Protein AF-A0A9E5WAJ9-F1 (afdb_monomer_lite)

Sequence (244 aa):
MKKSINFIIFVLFITVSITAWGNEGIRSIATKAAYFDIATGHKYIKNSDNTYAEYSRKGKLLRRGVPNNLPLLISGRYIREMVSGSYLVYEKMEQNKIERQILPMSSKHPKSWRCKEILMSFKNFKHQKNIESGYSKSSNTILYDGQQAIATGSAYYDIFTNHKYIKNSDTTYAEYSKKGKLLKKNVPNNLPLLTSGRYVFGFNRGDYIVYGKNQGGETLRQVLPATNNHPPGWYSKDILYSIQ

pLDDT: mean 74.66, std 17.94, range [28.86, 96.75]

Foldseek 3Di:
DPDDPDPPPPVPPPPPDPPDPPPVVPLQFQDAQKKAQLVFRWIWGADPVRATFIAGQQRHTDDRGHGRSPCCNRPNPRIDGDDFPKKWWKWAQDPNDIWIKIWGPPDRRDHRIGGNDIAHAPCVVDDDDDDTFMFGDDDDQWDDPPPAIFGRFQKKAFPVQRWIWGADPVRFTFIAGQQQHTDDHGHGRRPCCRRPNPRMDGADQPKKFWWWADDPNDTDIHIDGSNDRDDHRIGTDDITHTDD

Radius of gyration: 28.88 Å; chains: 1; bounding box: 106×33×84 Å

Structure (mmCIF, N/CA/C/O backbone):
data_AF-A0A9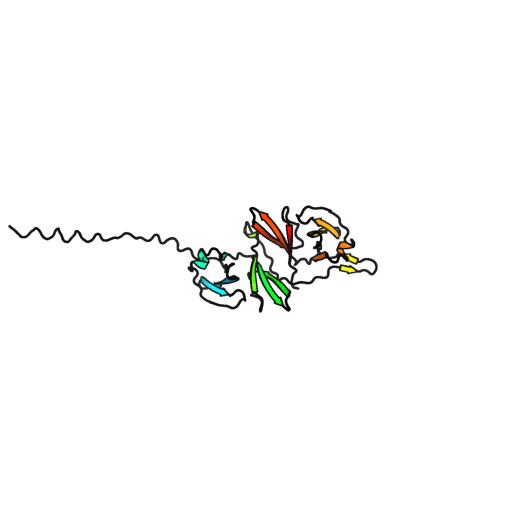E5WAJ9-F1
#
_entry.id   AF-A0A9E5WAJ9-F1
#
loop_
_atom_site.group_PDB
_atom_site.id
_atom_site.type_symbol
_atom_site.label_atom_id
_atom_site.label_alt_id
_atom_site.label_comp_id
_atom_site.label_asym_id
_atom_site.label_entity_id
_atom_site.label_seq_id
_atom_site.pdbx_PDB_ins_code
_atom_site.Cartn_x
_atom_site.Cartn_y
_atom_site.Cartn_z
_atom_site.occupancy
_atom_site.B_iso_or_equiv
_atom_site.auth_seq_id
_atom_site.auth_comp_id
_atom_site.auth_asym_id
_atom_site.auth_atom_id
_atom_site.pdbx_PDB_model_num
ATOM 1 N N . MET A 1 1 ? 77.456 15.048 -56.652 1.00 52.81 1 MET A N 1
ATOM 2 C CA . MET A 1 1 ? 76.743 15.830 -55.610 1.00 52.81 1 MET A CA 1
ATOM 3 C C . MET A 1 1 ? 75.345 16.164 -56.124 1.00 52.81 1 MET A C 1
ATOM 5 O O . MET A 1 1 ? 75.257 16.464 -57.305 1.00 52.81 1 MET A O 1
ATOM 9 N N . LYS A 1 2 ? 74.300 16.128 -55.275 1.00 53.22 2 LYS A N 1
ATOM 10 C CA . LYS A 1 2 ? 72.857 16.378 -55.562 1.00 53.22 2 LYS A CA 1
ATOM 11 C C . LYS A 1 2 ? 71.935 15.155 -55.780 1.00 53.22 2 LYS A C 1
ATOM 13 O O . LYS A 1 2 ? 71.188 15.177 -56.744 1.00 53.22 2 LYS A O 1
ATOM 18 N N . LYS A 1 3 ? 71.908 14.119 -54.922 1.00 54.78 3 LYS A N 1
ATOM 19 C CA . LYS A 1 3 ? 70.779 13.137 -54.896 1.00 54.78 3 LYS A CA 1
ATOM 20 C C . LYS A 1 3 ? 70.531 12.461 -53.530 1.00 54.78 3 LYS A C 1
ATOM 22 O O . LYS A 1 3 ? 70.210 11.282 -53.481 1.00 54.78 3 LYS A O 1
ATOM 27 N N . SER A 1 4 ? 70.667 13.167 -52.410 1.00 54.31 4 SER A N 1
ATOM 28 C CA . SER A 1 4 ? 70.481 12.532 -51.086 1.00 54.31 4 SER A CA 1
ATOM 29 C C . SER A 1 4 ? 69.858 13.438 -50.019 1.00 54.31 4 SER A C 1
ATOM 31 O O . SER A 1 4 ? 70.050 13.231 -48.829 1.00 54.31 4 SER A O 1
ATOM 33 N N . ILE A 1 5 ? 69.065 14.427 -50.436 1.00 56.09 5 ILE A N 1
ATOM 34 C CA . ILE A 1 5 ? 68.280 15.287 -49.537 1.00 56.09 5 ILE A CA 1
ATOM 35 C C . ILE A 1 5 ? 66.865 15.360 -50.108 1.00 56.09 5 ILE A C 1
ATOM 37 O O . ILE A 1 5 ? 66.496 16.338 -50.740 1.00 56.09 5 ILE A O 1
ATOM 41 N N . ASN A 1 6 ? 66.111 14.265 -50.029 1.00 50.44 6 ASN A N 1
ATOM 42 C CA . ASN A 1 6 ? 64.660 14.310 -50.263 1.00 50.44 6 ASN A CA 1
ATOM 43 C C . ASN A 1 6 ? 63.889 13.140 -49.635 1.00 50.44 6 ASN A C 1
ATOM 45 O O . ASN A 1 6 ? 62.719 12.946 -49.938 1.00 50.44 6 ASN A O 1
ATOM 49 N N . PHE A 1 7 ? 64.515 12.370 -48.738 1.00 48.66 7 PHE A N 1
ATOM 50 C CA . PHE A 1 7 ? 63.856 11.231 -48.086 1.00 48.66 7 PHE A CA 1
ATOM 51 C C . PHE A 1 7 ? 63.551 11.454 -46.595 1.00 48.66 7 PHE A C 1
ATOM 53 O O . PHE A 1 7 ? 62.963 10.595 -45.953 1.00 48.66 7 PHE A O 1
ATOM 60 N N . ILE A 1 8 ? 63.905 12.619 -46.036 1.00 52.88 8 ILE A N 1
ATOM 61 C CA . ILE A 1 8 ? 63.714 12.937 -44.604 1.00 52.88 8 ILE A CA 1
ATOM 62 C C . ILE A 1 8 ? 62.465 13.810 -44.353 1.00 52.88 8 ILE A C 1
ATOM 64 O O . ILE A 1 8 ? 62.103 14.060 -43.211 1.00 52.88 8 ILE A O 1
ATOM 68 N N . ILE A 1 9 ? 61.733 14.221 -45.396 1.00 51.19 9 ILE A N 1
ATOM 69 C CA . ILE A 1 9 ? 60.527 15.067 -45.248 1.00 51.19 9 ILE A CA 1
ATOM 70 C C . ILE A 1 9 ? 59.217 14.270 -45.413 1.00 51.19 9 ILE A C 1
ATOM 72 O O . ILE A 1 9 ? 58.142 14.787 -45.133 1.00 51.19 9 ILE A O 1
ATOM 76 N N . PHE A 1 10 ? 59.270 12.980 -45.771 1.00 46.38 10 PHE A N 1
ATOM 77 C CA . PHE A 1 10 ? 58.052 12.164 -45.917 1.00 46.38 10 PHE A CA 1
ATOM 78 C C . PHE A 1 10 ? 57.647 11.385 -44.650 1.00 46.38 10 PHE A C 1
ATOM 80 O O . PHE A 1 10 ? 56.556 10.830 -44.590 1.00 46.38 10 PHE A O 1
ATOM 87 N N . VAL A 1 11 ? 58.485 11.363 -43.606 1.00 51.88 11 VAL A N 1
ATOM 88 C CA . VAL A 1 11 ? 58.215 10.597 -42.367 1.00 51.88 11 VAL A CA 1
ATOM 89 C C . VAL A 1 11 ? 57.682 11.481 -41.225 1.00 51.88 11 VAL A C 1
ATOM 91 O O . VAL A 1 11 ? 57.384 10.990 -40.144 1.00 51.88 11 VAL A O 1
ATOM 94 N N . LEU A 1 12 ? 57.475 12.783 -41.456 1.00 47.88 12 LEU A N 1
ATOM 95 C CA . LEU A 1 12 ? 57.050 13.729 -40.411 1.00 47.88 12 LEU A CA 1
ATOM 96 C C . LEU A 1 12 ? 55.555 14.104 -40.441 1.00 47.88 12 LEU A C 1
ATOM 98 O O . LEU A 1 12 ? 55.155 15.079 -39.816 1.00 47.88 12 LEU A O 1
ATOM 102 N N . PHE A 1 13 ? 54.723 13.317 -41.134 1.00 49.25 13 PHE A N 1
ATOM 103 C CA . PHE A 1 13 ? 53.261 13.491 -41.183 1.00 49.25 13 PHE A CA 1
ATOM 104 C C . PHE A 1 13 ? 52.474 12.191 -40.930 1.00 49.25 13 PHE A C 1
ATOM 106 O O . PHE A 1 13 ? 51.354 12.032 -41.404 1.00 49.25 13 PHE A O 1
ATOM 113 N N . ILE A 1 14 ? 53.023 11.264 -40.137 1.00 51.75 14 ILE A N 1
ATOM 114 C CA . ILE A 1 14 ? 52.252 10.139 -39.569 1.00 51.75 14 ILE A CA 1
ATOM 115 C C . ILE A 1 14 ? 52.345 10.178 -38.041 1.00 51.75 14 ILE A C 1
ATOM 117 O O . ILE A 1 14 ? 52.756 9.236 -37.376 1.00 51.75 14 ILE A O 1
ATOM 121 N N . THR A 1 15 ? 51.959 11.309 -37.467 1.00 52.16 15 THR A N 1
ATOM 122 C CA . THR A 1 15 ? 51.597 11.414 -36.048 1.00 52.16 15 THR A CA 1
ATOM 123 C C . THR A 1 15 ? 50.255 12.122 -35.951 1.00 52.16 15 THR A C 1
ATOM 125 O O . THR A 1 15 ? 50.127 13.189 -35.362 1.00 52.16 15 THR A O 1
ATOM 128 N N . VAL A 1 16 ? 49.242 11.531 -36.587 1.00 52.47 16 VAL A N 1
ATOM 129 C CA . VAL A 1 16 ? 47.840 11.860 -36.332 1.00 52.47 16 VAL A CA 1
ATOM 130 C C . VAL A 1 16 ? 47.295 10.799 -35.378 1.00 52.47 16 VAL A C 1
ATOM 132 O O . VAL A 1 16 ? 46.959 9.686 -35.765 1.00 52.47 16 VAL A O 1
ATOM 135 N N . SER A 1 17 ? 47.281 11.184 -34.105 1.00 50.72 17 SER A N 1
ATOM 136 C CA . SER A 1 17 ? 46.223 10.887 -33.138 1.00 50.72 17 SER A CA 1
ATOM 137 C C . SER A 1 17 ? 45.813 9.422 -32.944 1.00 50.72 17 SER A C 1
ATOM 139 O O . SER A 1 17 ? 44.703 9.029 -33.291 1.00 50.72 17 SER A O 1
ATOM 141 N N . ILE A 1 18 ? 46.625 8.659 -32.205 1.00 49.44 18 ILE A N 1
ATOM 142 C CA . ILE A 1 18 ? 46.097 7.578 -31.353 1.00 49.44 18 ILE A CA 1
ATOM 143 C C . ILE A 1 18 ? 45.847 8.169 -29.957 1.00 49.44 18 ILE A C 1
ATOM 145 O O . ILE A 1 18 ? 46.525 7.862 -28.984 1.00 49.44 18 ILE A O 1
ATOM 149 N N . THR A 1 19 ? 44.882 9.079 -29.858 1.00 50.25 19 THR A N 1
ATOM 150 C CA . THR A 1 19 ? 44.300 9.486 -28.573 1.00 50.25 19 THR A CA 1
ATOM 151 C C . THR A 1 19 ? 42.805 9.280 -28.655 1.00 50.25 19 THR A C 1
ATOM 153 O O . THR A 1 19 ? 42.069 10.180 -29.043 1.00 50.25 19 THR A O 1
ATOM 156 N N . ALA A 1 20 ? 42.384 8.067 -28.325 1.00 45.50 20 ALA A N 1
ATOM 157 C CA . ALA A 1 20 ? 41.139 7.780 -27.627 1.00 45.50 20 ALA A CA 1
ATOM 158 C C . ALA A 1 20 ? 41.031 6.259 -27.500 1.00 45.50 20 ALA A C 1
ATOM 160 O O . ALA A 1 20 ? 40.200 5.625 -28.148 1.00 45.50 20 ALA A O 1
ATOM 161 N N . TRP A 1 21 ? 41.817 5.660 -26.598 1.00 47.72 21 TRP A N 1
ATOM 162 C CA . TRP A 1 21 ? 41.188 4.617 -25.798 1.00 47.72 21 TRP A CA 1
ATOM 163 C C . TRP A 1 21 ? 40.113 5.336 -25.008 1.00 47.72 21 TRP A C 1
ATOM 165 O O . TRP A 1 21 ? 40.372 5.974 -23.987 1.00 47.72 21 TRP A O 1
ATOM 175 N N . GLY A 1 22 ? 38.918 5.334 -25.601 1.00 44.25 22 GLY A N 1
ATOM 176 C CA . GLY A 1 22 ? 37.702 5.652 -24.904 1.00 44.25 22 GLY A CA 1
ATOM 177 C C . GLY A 1 22 ? 37.776 4.870 -23.615 1.00 44.25 22 GLY A C 1
ATOM 178 O O . GLY A 1 22 ? 37.859 3.644 -23.624 1.00 44.25 22 GLY A O 1
ATOM 179 N N . ASN A 1 23 ? 37.814 5.608 -22.515 1.00 42.44 23 ASN A N 1
ATOM 180 C CA . ASN A 1 23 ? 37.307 5.119 -21.262 1.00 42.44 23 ASN A CA 1
ATOM 181 C C . ASN A 1 23 ? 35.915 4.600 -21.641 1.00 42.44 23 ASN A C 1
ATOM 183 O O . ASN A 1 23 ? 35.002 5.403 -21.858 1.00 42.44 23 ASN A O 1
ATOM 187 N N . GLU A 1 24 ? 35.791 3.293 -21.903 1.00 42.56 24 GLU A N 1
ATOM 188 C CA . GLU A 1 24 ? 34.518 2.601 -22.002 1.00 42.56 24 GLU A CA 1
ATOM 189 C C . GLU A 1 24 ? 33.944 2.751 -20.607 1.00 42.56 24 GLU A C 1
ATOM 191 O O . GLU A 1 24 ? 34.097 1.888 -19.747 1.00 42.56 24 GLU A O 1
ATOM 196 N N . GLY A 1 25 ? 33.403 3.945 -20.347 1.00 45.16 25 GLY A N 1
ATOM 197 C CA . GLY A 1 25 ? 32.781 4.300 -19.101 1.00 45.16 25 GLY A CA 1
ATOM 198 C C . GLY A 1 25 ? 31.753 3.223 -18.927 1.00 45.16 25 GLY A C 1
ATOM 199 O O . GLY A 1 25 ? 30.854 3.142 -19.767 1.00 45.16 25 GLY A O 1
ATOM 200 N N . ILE A 1 26 ? 32.015 2.350 -17.948 1.00 51.75 26 ILE A N 1
ATOM 201 C CA . ILE A 1 26 ? 31.281 1.125 -17.652 1.00 51.75 26 ILE A CA 1
ATOM 202 C C . ILE A 1 26 ? 29.841 1.406 -18.031 1.00 51.75 26 ILE A C 1
ATOM 204 O O . ILE A 1 26 ? 29.192 2.214 -17.359 1.00 51.75 26 ILE A O 1
ATOM 208 N N . ARG A 1 27 ? 29.402 0.889 -19.192 1.00 56.00 27 ARG A N 1
ATOM 209 C CA . ARG A 1 27 ? 28.075 1.206 -19.719 1.00 56.00 27 ARG A CA 1
ATOM 210 C C . ARG A 1 27 ? 27.124 0.606 -18.710 1.00 56.00 27 ARG A C 1
ATOM 212 O O . ARG A 1 27 ? 26.904 -0.600 -18.700 1.00 56.00 27 ARG A O 1
ATOM 219 N N . SER A 1 28 ? 26.673 1.441 -17.782 1.00 74.38 28 SER A N 1
ATOM 220 C CA . SER A 1 28 ? 25.816 1.006 -16.701 1.00 74.38 28 SER A CA 1
ATOM 221 C C . SER A 1 28 ? 24.562 0.460 -17.363 1.00 74.38 28 SER A C 1
ATOM 223 O O . SER A 1 28 ? 24.011 1.097 -18.253 1.00 74.38 28 SER A O 1
ATOM 225 N N . ILE A 1 29 ? 24.187 -0.768 -17.027 1.00 86.94 29 ILE A N 1
ATOM 226 C CA . ILE A 1 29 ? 23.017 -1.439 -17.586 1.00 86.94 29 ILE A CA 1
ATOM 227 C C . ILE A 1 29 ? 21.965 -1.575 -16.498 1.00 86.94 29 ILE A C 1
ATOM 229 O O . ILE A 1 29 ? 22.272 -1.797 -15.325 1.00 86.94 29 ILE A O 1
ATOM 233 N N . ALA A 1 30 ? 20.701 -1.485 -16.891 1.00 83.06 30 ALA A N 1
ATOM 234 C CA . ALA A 1 30 ? 19.594 -1.840 -16.028 1.00 83.06 30 ALA A CA 1
ATOM 235 C C . ALA A 1 30 ? 19.661 -3.346 -15.723 1.00 83.06 30 ALA A C 1
ATOM 237 O O . ALA A 1 30 ? 19.607 -4.191 -16.619 1.00 83.06 30 ALA A O 1
ATOM 238 N N . THR A 1 31 ? 19.824 -3.692 -14.447 1.00 88.25 31 THR A N 1
ATOM 239 C CA . THR A 1 31 ? 20.010 -5.086 -14.009 1.00 88.25 31 THR A CA 1
ATOM 240 C C . THR A 1 31 ? 18.820 -5.635 -13.242 1.00 88.25 31 THR A C 1
ATOM 242 O O . THR A 1 31 ? 18.670 -6.857 -13.155 1.00 88.25 31 THR A O 1
ATOM 245 N N . LYS A 1 32 ? 17.962 -4.769 -12.691 1.00 88.50 32 LYS A N 1
ATOM 246 C CA . LYS A 1 32 ? 16.897 -5.197 -11.780 1.00 88.50 32 LYS A CA 1
ATOM 247 C C . LYS A 1 32 ? 15.753 -5.878 -12.515 1.00 88.50 32 LYS A C 1
ATOM 249 O O . LYS A 1 32 ? 15.523 -5.647 -13.701 1.00 88.50 32 LYS A O 1
ATOM 254 N N . ALA A 1 33 ? 15.006 -6.695 -11.775 1.00 89.62 33 ALA A N 1
ATOM 255 C CA . ALA A 1 33 ? 13.872 -7.444 -12.307 1.00 89.62 33 ALA A CA 1
ATOM 256 C C . ALA A 1 33 ? 12.801 -6.531 -12.917 1.00 89.62 33 ALA A C 1
ATOM 258 O O . ALA A 1 33 ? 12.135 -6.929 -13.870 1.00 89.62 33 ALA A O 1
ATOM 259 N N . ALA A 1 34 ? 12.629 -5.316 -12.388 1.00 91.56 34 ALA A N 1
ATOM 260 C CA . ALA A 1 34 ? 11.670 -4.365 -12.921 1.00 91.56 34 ALA A CA 1
ATOM 261 C C . ALA A 1 34 ? 11.859 -2.948 -12.348 1.00 91.56 34 ALA A C 1
ATOM 263 O O . ALA A 1 34 ? 12.449 -2.753 -11.282 1.00 91.56 34 ALA A O 1
ATOM 264 N N . TYR A 1 35 ? 11.332 -1.965 -13.077 1.00 92.06 35 TYR A N 1
ATOM 265 C CA . TYR A 1 35 ? 11.454 -0.536 -12.795 1.00 92.06 35 TYR A CA 1
ATOM 266 C C . TYR A 1 35 ? 10.113 0.184 -12.963 1.00 92.06 35 TYR A C 1
ATOM 268 O O . TYR A 1 35 ? 9.293 -0.209 -13.794 1.00 92.06 35 TYR A O 1
ATOM 276 N N . PHE A 1 36 ? 9.901 1.254 -12.203 1.00 91.38 36 PHE A N 1
ATOM 277 C CA . PHE A 1 36 ? 8.728 2.119 -12.297 1.00 91.38 36 PHE A CA 1
ATOM 278 C C . PHE A 1 36 ? 9.143 3.547 -12.627 1.00 91.38 36 PHE A C 1
ATOM 280 O O . PHE A 1 36 ? 9.991 4.117 -11.944 1.00 91.38 36 PHE A O 1
ATOM 287 N N . ASP A 1 37 ? 8.530 4.135 -13.645 1.00 91.81 37 ASP A N 1
ATOM 288 C CA . ASP A 1 37 ? 8.679 5.552 -13.956 1.00 91.81 37 ASP A CA 1
ATOM 289 C C . ASP A 1 37 ? 7.601 6.352 -13.232 1.00 91.81 37 ASP A C 1
ATOM 291 O O . ASP A 1 37 ? 6.425 6.281 -13.583 1.00 91.81 37 ASP A O 1
ATOM 295 N N . ILE A 1 38 ? 7.993 7.138 -12.229 1.00 81.00 38 ILE A N 1
ATOM 296 C CA . ILE A 1 38 ? 7.056 7.956 -11.448 1.00 81.00 38 ILE A CA 1
ATOM 297 C C . ILE A 1 38 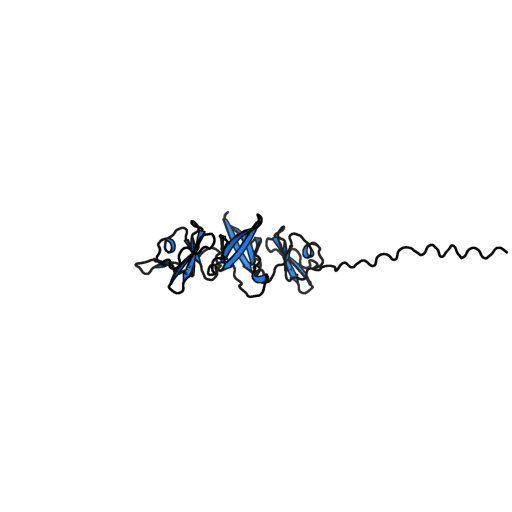? 6.381 9.027 -12.317 1.00 81.00 38 ILE A C 1
ATOM 299 O O . ILE A 1 38 ? 5.211 9.344 -12.094 1.00 81.00 38 ILE A O 1
ATOM 303 N N . ALA A 1 39 ? 7.081 9.587 -13.309 1.00 81.56 39 ALA A N 1
ATOM 304 C CA . ALA A 1 39 ? 6.544 10.685 -14.108 1.00 81.56 39 ALA A CA 1
ATOM 305 C C . ALA A 1 39 ? 5.391 10.204 -14.999 1.00 81.56 39 ALA A C 1
ATOM 307 O O . ALA A 1 39 ? 4.313 10.804 -15.039 1.00 81.56 39 ALA A O 1
ATOM 308 N N . THR A 1 40 ? 5.590 9.075 -15.675 1.00 89.00 40 THR A N 1
ATOM 309 C CA . THR A 1 40 ? 4.615 8.519 -16.626 1.00 89.00 40 THR A CA 1
ATOM 310 C C . THR A 1 40 ? 3.684 7.488 -15.984 1.00 89.00 40 THR A C 1
ATOM 312 O O . THR A 1 40 ? 2.556 7.280 -16.434 1.00 89.00 40 THR A O 1
ATOM 315 N N . GLY A 1 41 ? 4.080 6.890 -14.863 1.00 86.62 41 GLY A N 1
ATOM 316 C CA . GLY A 1 41 ? 3.432 5.721 -14.270 1.00 86.62 41 GLY A CA 1
ATOM 317 C C . GLY A 1 41 ? 3.663 4.437 -15.071 1.00 86.62 41 GLY A C 1
ATOM 318 O O . GLY A 1 41 ? 2.864 3.508 -14.958 1.00 86.62 41 GLY A O 1
ATOM 319 N N . HIS A 1 42 ? 4.682 4.400 -15.938 1.00 94.06 42 HIS A N 1
ATOM 320 C CA . HIS A 1 42 ? 5.010 3.220 -16.734 1.00 94.06 42 HIS A CA 1
ATOM 321 C C . HIS A 1 42 ? 5.764 2.184 -15.899 1.00 94.06 42 HIS A C 1
ATOM 323 O O . HIS A 1 42 ? 6.573 2.514 -15.030 1.00 94.06 42 HIS A O 1
ATOM 329 N N . LYS A 1 43 ? 5.500 0.911 -16.192 1.00 92.69 43 LYS A N 1
ATOM 330 C CA . LYS A 1 43 ? 6.128 -0.243 -15.548 1.00 92.69 43 LYS A CA 1
ATOM 331 C C . LYS A 1 43 ? 7.006 -0.959 -16.566 1.00 92.69 43 LYS A C 1
ATOM 333 O O . LYS A 1 43 ? 6.525 -1.322 -17.633 1.00 92.69 43 LYS A O 1
ATOM 338 N N . TYR A 1 44 ? 8.254 -1.220 -16.213 1.00 94.56 44 TYR A N 1
ATOM 339 C CA . TYR A 1 44 ? 9.196 -1.984 -17.026 1.00 94.56 44 TYR A CA 1
ATOM 340 C C . TYR A 1 44 ? 9.475 -3.310 -16.330 1.00 94.56 44 TYR A C 1
ATOM 342 O O . TYR A 1 44 ? 9.864 -3.308 -15.164 1.00 94.56 44 TYR A O 1
ATOM 350 N N . ILE A 1 45 ? 9.264 -4.434 -17.014 1.00 93.19 45 ILE A N 1
ATOM 351 C CA . ILE A 1 45 ? 9.486 -5.784 -16.475 1.00 93.19 45 ILE A CA 1
ATOM 352 C C . ILE A 1 45 ? 10.532 -6.492 -17.320 1.00 93.19 45 ILE A C 1
ATOM 354 O O . ILE A 1 45 ? 10.393 -6.532 -18.538 1.00 93.19 45 ILE A O 1
ATOM 358 N N . LYS A 1 46 ? 11.577 -7.023 -16.683 1.00 94.25 46 LYS A N 1
ATOM 359 C CA . LYS A 1 46 ? 12.681 -7.684 -17.376 1.00 94.25 46 LYS A CA 1
ATOM 360 C C . LYS A 1 46 ? 12.207 -8.993 -18.010 1.00 94.25 46 LYS A C 1
ATOM 362 O O . LYS A 1 46 ? 11.563 -9.806 -17.348 1.00 94.25 46 LYS A O 1
ATOM 367 N N . ASN A 1 47 ? 12.541 -9.188 -19.277 1.00 94.50 47 ASN A N 1
ATOM 368 C CA . ASN A 1 47 ? 12.330 -10.428 -20.015 1.00 94.50 47 ASN A CA 1
ATOM 369 C C . ASN A 1 47 ? 13.521 -11.383 -19.826 1.00 94.50 47 ASN A C 1
ATOM 371 O O . ASN A 1 47 ? 14.573 -11.004 -19.306 1.00 94.50 47 ASN A O 1
ATOM 375 N N . SER A 1 48 ? 13.381 -12.622 -20.300 1.00 95.12 48 SER A N 1
ATOM 376 C CA . SER A 1 48 ? 14.455 -13.627 -20.284 1.00 95.12 48 SER A CA 1
ATOM 377 C C . SER A 1 48 ? 15.645 -13.270 -21.184 1.00 95.12 48 SER A C 1
ATOM 379 O O . SER A 1 48 ? 16.761 -13.690 -20.904 1.00 95.12 48 SER A O 1
ATOM 381 N N . ASP A 1 49 ? 15.430 -12.468 -22.230 1.00 95.19 49 ASP A N 1
ATOM 382 C CA . ASP A 1 49 ? 16.457 -12.008 -23.179 1.00 95.19 49 ASP A CA 1
ATOM 383 C C . ASP A 1 49 ? 17.216 -10.748 -22.705 1.00 95.19 49 ASP A C 1
ATOM 385 O O . ASP A 1 49 ? 17.918 -10.106 -23.482 1.00 95.19 49 ASP A O 1
ATOM 389 N N . ASN A 1 50 ? 17.075 -10.377 -21.426 1.00 92.44 50 ASN A N 1
ATOM 390 C CA . ASN A 1 50 ? 17.619 -9.161 -20.813 1.00 92.44 50 ASN A CA 1
ATOM 391 C C . ASN A 1 50 ? 17.073 -7.826 -21.348 1.00 92.44 50 ASN A C 1
ATOM 393 O O . ASN A 1 50 ? 17.554 -6.779 -20.914 1.00 92.44 50 ASN A O 1
ATOM 397 N N . THR A 1 51 ? 16.049 -7.821 -22.201 1.00 96.25 51 THR A N 1
ATOM 398 C CA . THR A 1 51 ? 15.279 -6.606 -22.512 1.00 96.25 51 THR A CA 1
ATOM 399 C C . THR A 1 51 ? 14.170 -6.373 -21.478 1.00 96.25 51 THR A C 1
ATOM 401 O O . THR A 1 51 ? 14.002 -7.153 -20.538 1.00 96.25 51 THR A O 1
ATOM 404 N N . TYR A 1 52 ? 13.406 -5.290 -21.623 1.00 96.38 52 TYR A N 1
ATOM 405 C CA . TYR A 1 52 ? 12.263 -4.970 -20.770 1.00 96.38 52 TYR A CA 1
ATOM 406 C C . TYR A 1 52 ? 10.968 -4.840 -21.574 1.00 96.38 52 TYR A C 1
ATOM 408 O O . TYR A 1 52 ? 10.897 -4.132 -22.578 1.00 96.38 52 TYR A O 1
ATOM 416 N N . ALA A 1 53 ? 9.900 -5.452 -21.071 1.00 95.94 53 ALA A N 1
ATOM 417 C CA . ALA A 1 53 ? 8.541 -5.155 -21.483 1.00 95.94 53 ALA A CA 1
ATOM 418 C C . ALA A 1 53 ? 8.052 -3.879 -20.778 1.00 95.94 53 ALA A C 1
ATOM 420 O O . ALA A 1 53 ? 8.033 -3.808 -19.548 1.00 95.94 53 ALA A O 1
ATOM 421 N N . GLU A 1 54 ? 7.642 -2.879 -21.552 1.00 95.81 54 GLU A N 1
ATOM 422 C CA . GLU A 1 54 ? 7.081 -1.617 -21.072 1.00 95.81 54 GLU A CA 1
ATOM 423 C C . GLU A 1 54 ? 5.555 -1.685 -21.065 1.00 95.81 54 GLU A C 1
ATOM 425 O O . GLU A 1 54 ? 4.915 -1.936 -22.089 1.00 95.81 54 GLU A O 1
ATOM 430 N N . TYR A 1 55 ? 4.963 -1.384 -19.917 1.00 94.44 55 TYR A N 1
ATOM 431 C CA . TYR A 1 55 ? 3.530 -1.276 -19.720 1.00 94.44 55 TYR A CA 1
ATOM 432 C C . TYR A 1 55 ? 3.173 0.165 -19.372 1.00 94.44 55 TYR A C 1
ATOM 434 O O . TYR A 1 55 ? 3.772 0.780 -18.492 1.00 94.44 55 TYR A O 1
ATOM 442 N N . SER A 1 56 ? 2.149 0.685 -20.040 1.00 95.31 56 SER A N 1
ATOM 443 C CA . SER A 1 56 ? 1.559 1.987 -19.726 1.00 95.31 56 SER A CA 1
ATOM 444 C C . SER A 1 56 ? 1.002 2.047 -18.302 1.00 95.31 56 SER A C 1
ATOM 446 O O . SER A 1 56 ? 0.722 1.022 -17.677 1.00 95.31 56 SER A O 1
ATOM 448 N N . ARG A 1 57 ? 0.659 3.262 -17.863 1.00 93.81 57 ARG A N 1
ATOM 449 C CA . ARG A 1 57 ? -0.094 3.508 -16.623 1.00 93.81 57 ARG A CA 1
ATOM 450 C C . ARG A 1 57 ? -1.387 2.687 -16.501 1.00 93.81 57 ARG A C 1
ATOM 452 O O . ARG A 1 57 ? -1.832 2.413 -15.397 1.00 93.81 57 ARG A O 1
ATOM 459 N N . LYS A 1 58 ? -2.018 2.317 -17.621 1.00 93.62 58 LYS A N 1
ATOM 460 C CA . LYS A 1 58 ? -3.257 1.513 -17.670 1.00 93.62 58 LYS A CA 1
ATOM 461 C C . LYS A 1 58 ? -2.994 0.006 -17.812 1.00 93.62 58 LYS A C 1
ATOM 463 O O . LYS A 1 58 ? -3.927 -0.752 -18.057 1.00 93.62 58 LYS A O 1
ATOM 468 N N . GLY A 1 59 ? -1.734 -0.427 -17.753 1.00 90.44 59 GLY A N 1
ATOM 469 C CA . GLY A 1 59 ? -1.331 -1.827 -17.902 1.00 90.44 59 GLY A CA 1
ATOM 470 C C . GLY A 1 59 ? -1.349 -2.369 -19.324 1.00 90.44 59 GLY A C 1
ATOM 471 O O . GLY A 1 59 ? -1.101 -3.555 -19.523 1.00 90.44 59 GLY A O 1
ATOM 472 N N . LYS A 1 60 ? -1.623 -1.531 -20.331 1.00 93.12 60 LYS A N 1
ATOM 473 C CA . LYS A 1 60 ? -1.439 -1.912 -21.735 1.00 93.12 60 LYS A CA 1
ATOM 474 C C . LYS A 1 60 ? 0.054 -2.084 -22.006 1.00 93.12 60 LYS A C 1
ATOM 476 O O . LYS A 1 60 ? 0.812 -1.151 -21.742 1.00 93.12 60 LYS A O 1
ATOM 481 N N . LEU A 1 61 ? 0.439 -3.234 -22.553 1.00 94.50 61 LEU A N 1
ATOM 482 C CA . LEU A 1 61 ? 1.777 -3.474 -23.087 1.00 94.50 61 LEU A CA 1
ATOM 483 C C . LEU A 1 61 ? 2.029 -2.521 -24.264 1.00 94.50 61 LEU A C 1
ATOM 485 O O . LEU A 1 61 ? 1.272 -2.523 -25.235 1.00 94.50 61 LEU A O 1
ATOM 489 N N . LEU A 1 62 ? 3.060 -1.690 -24.150 1.00 95.81 62 LEU A N 1
ATOM 490 C CA . LEU A 1 62 ? 3.460 -0.715 -25.165 1.00 95.81 62 LEU A CA 1
ATOM 491 C C . LEU A 1 62 ? 4.593 -1.255 -26.033 1.00 95.81 62 LEU A C 1
ATOM 493 O O . LEU A 1 62 ? 4.539 -1.147 -27.254 1.00 95.81 62 LEU A O 1
ATOM 497 N N . ARG A 1 63 ? 5.613 -1.843 -25.400 1.00 96.75 63 ARG A N 1
ATOM 498 C CA . ARG A 1 63 ? 6.810 -2.373 -26.064 1.00 96.75 63 ARG A CA 1
ATOM 499 C C . ARG A 1 63 ? 7.246 -3.657 -25.378 1.00 96.75 63 ARG A C 1
ATOM 501 O O . ARG A 1 63 ? 7.128 -3.766 -24.163 1.00 96.75 63 ARG A O 1
ATOM 508 N N . ARG A 1 64 ? 7.749 -4.628 -26.143 1.00 95.25 64 ARG A N 1
ATOM 509 C CA . ARG A 1 64 ? 8.262 -5.894 -25.590 1.00 95.25 64 ARG A CA 1
ATOM 510 C C . ARG A 1 64 ? 9.768 -5.900 -25.375 1.00 95.25 64 ARG A C 1
ATOM 512 O O . ARG A 1 64 ? 10.188 -6.534 -24.429 1.00 95.25 64 ARG A O 1
ATOM 519 N N . GLY A 1 65 ? 10.541 -5.210 -26.211 1.00 94.75 65 GLY A N 1
ATOM 520 C CA . GLY A 1 65 ? 12.004 -5.286 -26.208 1.00 94.75 65 GLY A CA 1
ATOM 521 C C . GLY A 1 65 ? 12.670 -3.943 -25.949 1.00 94.75 65 GLY A C 1
ATOM 522 O O . GLY A 1 65 ? 13.405 -3.456 -26.800 1.00 94.75 65 GLY A O 1
ATOM 523 N N . VAL A 1 66 ? 12.380 -3.297 -24.817 1.00 95.38 66 VAL A N 1
ATOM 524 C CA . VAL A 1 66 ? 13.095 -2.077 -24.418 1.00 95.38 66 VAL A CA 1
ATOM 525 C C . VAL A 1 66 ? 14.516 -2.462 -23.988 1.00 95.38 66 VAL A C 1
ATOM 527 O O . VAL A 1 66 ? 14.659 -3.264 -23.062 1.00 95.38 66 VAL A O 1
ATOM 530 N N . PRO A 1 67 ? 15.572 -1.925 -24.622 1.00 95.06 67 PRO A N 1
ATOM 531 C CA . PRO A 1 67 ? 16.944 -2.274 -24.271 1.00 95.06 67 PRO A CA 1
ATOM 532 C C . PRO A 1 67 ? 17.289 -1.913 -22.822 1.00 95.06 67 PRO A C 1
ATOM 534 O O . PRO A 1 67 ? 16.923 -0.846 -22.328 1.00 95.06 67 PRO A O 1
ATOM 537 N N . ASN A 1 68 ? 18.040 -2.779 -22.141 1.00 92.94 68 ASN A N 1
ATOM 538 C CA . ASN A 1 68 ? 18.508 -2.541 -20.771 1.00 92.94 68 ASN A CA 1
ATOM 539 C C . ASN A 1 68 ? 19.609 -1.475 -20.665 1.00 92.94 68 ASN A C 1
ATOM 541 O O . ASN A 1 68 ? 19.919 -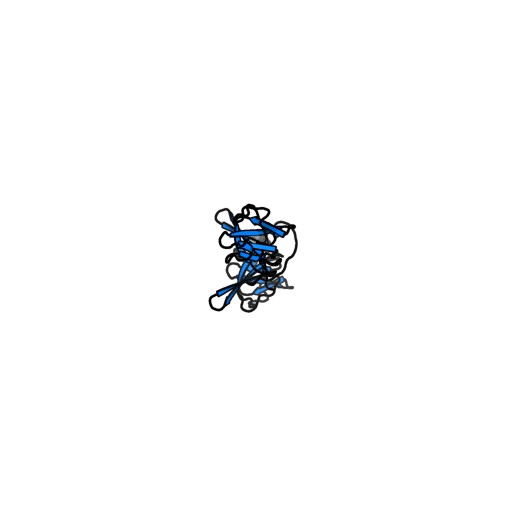1.022 -19.567 1.00 92.94 68 ASN A O 1
ATOM 545 N N . ASN A 1 69 ? 20.189 -1.065 -21.790 1.00 91.62 69 ASN A N 1
ATOM 546 C CA . ASN A 1 69 ? 21.166 0.012 -21.874 1.00 91.62 69 ASN A CA 1
ATOM 547 C C . ASN A 1 69 ? 20.518 1.381 -22.161 1.00 91.62 69 ASN A C 1
ATOM 549 O O . ASN A 1 69 ? 21.225 2.349 -22.441 1.00 91.62 69 ASN A O 1
ATOM 553 N N . LEU A 1 70 ? 19.181 1.474 -22.125 1.00 89.75 70 LEU A N 1
ATOM 554 C CA . LEU A 1 70 ? 18.477 2.732 -22.341 1.00 89.75 70 LEU A CA 1
ATOM 555 C C . LEU A 1 70 ? 18.804 3.705 -21.192 1.00 89.75 70 LEU A C 1
ATOM 557 O O . LEU A 1 70 ? 18.493 3.379 -20.042 1.00 89.75 70 LEU A O 1
ATOM 561 N N . PRO A 1 71 ? 19.345 4.914 -21.465 1.00 85.31 71 PRO A N 1
ATOM 562 C CA . PRO A 1 71 ? 19.739 5.867 -20.421 1.00 85.31 71 PRO A CA 1
ATOM 563 C C . PRO A 1 71 ? 18.633 6.160 -19.406 1.00 85.31 71 PRO A C 1
ATOM 565 O O . PRO A 1 71 ? 18.901 6.297 -18.217 1.00 85.31 71 PRO A O 1
ATOM 568 N N . LEU A 1 72 ? 17.374 6.165 -19.860 1.00 88.12 72 LEU A N 1
ATOM 569 C CA . LEU A 1 72 ? 16.211 6.294 -18.989 1.00 88.12 72 LEU A CA 1
ATOM 570 C C . LEU A 1 72 ? 16.222 5.256 -17.857 1.00 88.12 72 LEU A C 1
ATOM 572 O O . LEU A 1 72 ? 16.090 5.643 -16.705 1.00 88.12 72 LEU A O 1
ATOM 576 N N . LEU A 1 73 ? 16.405 3.966 -18.155 1.00 85.88 73 LEU A N 1
ATOM 577 C CA . LEU A 1 73 ? 16.359 2.894 -17.150 1.00 85.88 73 LEU A CA 1
ATOM 578 C C . LEU A 1 73 ? 17.583 2.881 -16.228 1.00 85.88 73 LEU A C 1
ATOM 580 O O . LEU A 1 73 ? 17.501 2.375 -15.112 1.00 85.88 73 LEU A O 1
ATOM 584 N N . ILE A 1 74 ? 18.702 3.428 -16.700 1.00 83.94 74 ILE A N 1
ATOM 585 C CA . ILE A 1 74 ? 19.983 3.434 -15.992 1.00 83.94 74 ILE A CA 1
ATOM 586 C C . ILE A 1 74 ? 20.066 4.600 -15.005 1.00 83.94 74 ILE A C 1
ATOM 588 O O . ILE A 1 74 ? 20.447 4.421 -13.852 1.00 83.94 74 ILE A O 1
ATOM 592 N N . SER A 1 75 ? 19.751 5.806 -15.475 1.00 76.75 75 SER A N 1
ATOM 593 C CA . SER A 1 75 ? 20.007 7.059 -14.756 1.00 76.75 75 SER A CA 1
ATOM 594 C C . SER A 1 75 ? 18.833 8.036 -14.810 1.00 76.75 75 SER A C 1
ATOM 596 O O . SER A 1 75 ? 18.949 9.186 -14.381 1.00 76.75 75 SER A O 1
ATOM 598 N N . GLY A 1 76 ? 17.673 7.602 -15.307 1.00 80.88 76 GLY A N 1
ATOM 599 C CA . GLY A 1 76 ? 16.475 8.426 -15.350 1.00 80.88 76 GLY A CA 1
ATOM 600 C C . GLY A 1 76 ? 16.051 8.866 -13.952 1.00 80.88 76 GLY A C 1
ATOM 601 O O . GLY A 1 76 ? 15.701 8.048 -13.104 1.00 80.88 76 GLY A O 1
ATOM 602 N N . ARG A 1 77 ? 15.992 10.183 -13.726 1.00 79.31 77 ARG A N 1
ATOM 603 C CA . ARG A 1 77 ? 15.674 10.781 -12.412 1.00 79.31 77 ARG A CA 1
ATOM 604 C C . ARG A 1 77 ? 14.348 10.315 -11.794 1.00 79.31 77 ARG A C 1
ATOM 606 O O . ARG A 1 77 ? 14.175 10.381 -10.576 1.00 79.31 77 ARG A O 1
ATOM 613 N N . TYR A 1 78 ? 13.409 9.855 -12.619 1.00 80.81 78 TYR A N 1
ATOM 614 C CA . TYR A 1 78 ? 12.082 9.381 -12.206 1.00 80.81 78 TYR A CA 1
ATOM 615 C C . TYR A 1 78 ? 11.934 7.865 -12.197 1.00 80.81 78 TYR A C 1
ATOM 617 O O . TYR A 1 78 ? 10.908 7.363 -11.739 1.00 80.81 78 TYR A O 1
ATOM 625 N N . ILE A 1 79 ? 12.950 7.144 -12.665 1.00 86.06 79 ILE A N 1
ATOM 626 C CA . ILE A 1 79 ? 12.968 5.696 -12.603 1.00 86.06 79 ILE A CA 1
ATOM 627 C C . ILE A 1 79 ? 13.279 5.273 -11.171 1.00 86.06 79 ILE A C 1
ATOM 629 O O . ILE A 1 79 ? 14.174 5.799 -10.504 1.00 86.06 79 ILE A O 1
ATOM 633 N N . ARG A 1 80 ? 12.481 4.340 -10.668 1.00 83.69 80 ARG A N 1
ATOM 634 C CA . ARG A 1 80 ? 12.696 3.671 -9.393 1.00 83.69 80 ARG A CA 1
ATOM 635 C C . ARG A 1 80 ? 12.802 2.188 -9.631 1.00 83.69 80 ARG A C 1
ATOM 637 O O . ARG A 1 80 ? 11.967 1.590 -10.309 1.00 83.69 80 ARG A O 1
ATOM 644 N N . GLU A 1 81 ? 13.827 1.603 -9.041 1.00 88.25 81 GLU A N 1
ATOM 645 C CA . GLU A 1 81 ? 13.943 0.160 -8.949 1.00 88.25 81 GLU A CA 1
ATOM 646 C C . GLU A 1 81 ? 12.781 -0.374 -8.124 1.00 88.25 81 GLU A C 1
ATOM 648 O O . GLU A 1 81 ? 12.485 0.120 -7.034 1.00 88.25 81 GLU A O 1
ATOM 653 N N . MET A 1 82 ? 12.114 -1.392 -8.647 1.00 85.19 82 MET A N 1
ATOM 654 C CA . MET A 1 82 ? 11.071 -2.069 -7.908 1.00 85.19 82 MET A CA 1
ATOM 655 C C . MET A 1 82 ? 11.665 -3.327 -7.284 1.00 85.19 82 MET A C 1
ATOM 657 O O . MET A 1 82 ? 11.974 -4.307 -7.960 1.00 85.19 82 MET A O 1
ATOM 661 N N . VAL A 1 83 ? 11.875 -3.266 -5.976 1.00 80.31 83 VAL A N 1
ATOM 662 C CA . VAL A 1 83 ? 12.445 -4.357 -5.181 1.00 80.31 83 VAL A CA 1
ATOM 663 C C . VAL A 1 83 ? 11.361 -5.332 -4.727 1.00 80.31 83 VAL A C 1
ATOM 665 O O . VAL A 1 83 ? 10.186 -4.966 -4.638 1.00 80.31 83 VAL A O 1
ATOM 668 N N . SER A 1 84 ? 11.751 -6.567 -4.401 1.00 70.75 84 SER A N 1
ATOM 669 C CA . SER A 1 84 ? 10.825 -7.560 -3.840 1.00 70.75 84 SER A CA 1
ATOM 670 C C . SER A 1 84 ? 10.128 -6.991 -2.596 1.00 70.75 84 SER A C 1
ATOM 672 O O . SER A 1 84 ? 10.759 -6.337 -1.763 1.00 70.75 84 SER A O 1
ATOM 674 N N . GLY A 1 85 ? 8.810 -7.175 -2.500 1.00 66.44 85 GLY A N 1
ATOM 675 C CA . GLY A 1 85 ? 7.980 -6.557 -1.461 1.00 66.44 85 GLY A CA 1
ATOM 676 C C . GLY A 1 85 ? 7.594 -5.094 -1.705 1.00 66.44 85 GLY A C 1
ATOM 677 O O . GLY A 1 85 ? 7.029 -4.472 -0.808 1.00 66.44 85 GLY A O 1
ATOM 678 N N . SER A 1 86 ? 7.884 -4.527 -2.879 1.00 73.00 86 SER A N 1
ATOM 679 C CA . SER A 1 86 ? 7.228 -3.287 -3.306 1.00 73.00 86 SER A CA 1
ATOM 680 C C . SER A 1 86 ? 5.765 -3.551 -3.640 1.00 73.00 86 SER A C 1
ATOM 682 O O . SER A 1 86 ? 5.400 -4.620 -4.140 1.00 73.00 86 SER A O 1
ATOM 684 N N . TYR A 1 87 ? 4.943 -2.536 -3.425 1.00 80.31 87 TYR A N 1
ATOM 685 C CA . TYR A 1 87 ? 3.542 -2.541 -3.794 1.00 80.31 87 TYR A CA 1
ATOM 686 C C . TYR A 1 87 ? 3.252 -1.415 -4.781 1.00 80.31 87 TYR A C 1
ATOM 688 O O . TYR A 1 87 ? 3.913 -0.382 -4.785 1.00 80.31 87 TYR A O 1
ATOM 696 N N . LEU A 1 88 ? 2.249 -1.612 -5.621 1.00 81.88 88 LEU A N 1
ATOM 697 C CA . LEU A 1 88 ? 1.770 -0.639 -6.591 1.00 81.88 88 LEU A CA 1
ATOM 698 C C . LEU A 1 88 ? 0.376 -0.188 -6.179 1.00 81.88 88 LEU A C 1
ATOM 700 O O . LEU A 1 88 ? -0.492 -1.024 -5.944 1.00 81.88 88 LEU A O 1
ATOM 704 N N . VAL A 1 89 ? 0.165 1.122 -6.095 1.00 80.88 89 VAL A N 1
ATOM 705 C CA . VAL A 1 89 ? -1.153 1.716 -5.865 1.00 80.88 89 VAL A CA 1
ATOM 706 C C . VAL A 1 89 ? -1.829 1.886 -7.210 1.00 80.88 89 VAL A C 1
ATOM 708 O O . VAL A 1 89 ? -1.293 2.518 -8.119 1.00 80.88 89 VAL A O 1
ATOM 711 N N . TYR A 1 90 ? -3.035 1.367 -7.313 1.00 83.06 90 TYR A N 1
ATOM 712 C CA . TYR A 1 90 ? -3.913 1.489 -8.452 1.00 83.06 90 TYR A CA 1
ATOM 713 C C . TYR A 1 90 ? -5.118 2.344 -8.092 1.00 83.06 90 TYR A C 1
ATOM 715 O O . TYR A 1 90 ? -5.685 2.211 -7.012 1.00 83.06 90 TYR A O 1
ATOM 723 N N . GLU A 1 91 ? -5.540 3.183 -9.028 1.00 87.56 91 GLU A N 1
ATOM 724 C CA . GLU A 1 91 ? -6.769 3.961 -8.937 1.00 87.56 91 GLU A CA 1
ATOM 725 C C . GLU A 1 91 ? -7.712 3.618 -10.094 1.00 87.56 91 GLU A C 1
ATOM 727 O O . GLU A 1 91 ? -7.283 3.443 -11.240 1.00 87.56 91 GLU A O 1
ATOM 732 N N . LYS A 1 92 ? -9.007 3.525 -9.803 1.00 89.25 92 LYS A N 1
ATOM 733 C CA . LYS A 1 92 ? -10.079 3.430 -10.796 1.00 89.25 92 LYS A CA 1
ATOM 734 C C . LYS A 1 92 ? -11.108 4.500 -10.467 1.00 89.25 92 LYS A C 1
ATOM 736 O O . LYS A 1 92 ? -11.395 4.760 -9.305 1.00 89.25 92 LYS A O 1
ATOM 741 N N . MET A 1 93 ? -11.618 5.160 -11.499 1.00 86.75 93 MET A N 1
ATOM 742 C CA . MET A 1 93 ? -12.706 6.119 -11.349 1.00 86.75 93 MET A CA 1
ATOM 743 C C . MET A 1 93 ? -14.010 5.416 -11.709 1.00 86.75 93 MET A C 1
ATOM 745 O O . MET A 1 93 ? -14.134 4.891 -12.815 1.00 86.75 93 MET A O 1
ATOM 749 N N . GLU A 1 94 ? -14.953 5.400 -10.777 1.00 86.12 94 GLU A N 1
ATOM 750 C CA . GLU A 1 94 ? -16.247 4.738 -10.909 1.00 86.12 94 GLU A CA 1
ATOM 751 C C . GLU A 1 94 ? -17.321 5.671 -10.351 1.00 86.12 94 GLU A C 1
ATOM 753 O O . GLU A 1 94 ? -17.249 6.080 -9.197 1.00 86.12 94 GLU A O 1
ATOM 758 N N . GLN A 1 95 ? -18.275 6.085 -11.193 1.00 88.31 95 GLN A N 1
ATOM 759 C CA . GLN A 1 95 ? -19.381 6.975 -10.801 1.00 88.31 95 GLN A CA 1
ATOM 760 C C . GLN A 1 95 ? -18.928 8.226 -10.008 1.00 88.31 95 GLN A C 1
ATOM 762 O O . GLN A 1 95 ? -19.464 8.535 -8.946 1.00 88.31 95 GLN A O 1
ATOM 767 N N . ASN A 1 96 ? -17.903 8.935 -10.501 1.00 85.25 96 ASN A N 1
ATOM 768 C CA . ASN A 1 96 ? -17.274 10.099 -9.845 1.00 85.25 96 ASN A CA 1
ATOM 769 C C . ASN A 1 96 ? -16.603 9.826 -8.485 1.00 85.25 96 ASN A C 1
ATOM 771 O O . ASN A 1 96 ? -16.164 10.760 -7.816 1.00 85.25 96 ASN A O 1
ATOM 775 N N . LYS A 1 97 ? -16.457 8.563 -8.083 1.00 78.75 97 LYS A N 1
ATOM 776 C CA . LYS A 1 97 ? -15.666 8.154 -6.922 1.00 78.75 97 LYS A CA 1
ATOM 777 C C . LYS A 1 97 ? -14.336 7.570 -7.386 1.00 78.75 97 LYS A C 1
ATOM 779 O O . LYS A 1 97 ? -14.257 6.889 -8.407 1.00 78.75 97 LYS A O 1
ATOM 784 N N . ILE A 1 98 ? -13.273 7.874 -6.645 1.00 81.19 98 ILE A N 1
ATOM 785 C CA . ILE A 1 98 ? -11.960 7.261 -6.854 1.00 81.19 98 ILE A CA 1
ATOM 786 C C . ILE A 1 98 ? -11.872 6.055 -5.931 1.00 81.19 98 ILE A C 1
ATOM 788 O O . ILE A 1 98 ? -11.811 6.200 -4.710 1.00 81.19 98 ILE A O 1
ATOM 792 N N . GLU A 1 99 ? -11.837 4.873 -6.525 1.00 82.56 99 GLU A N 1
ATOM 793 C CA . GLU A 1 99 ? -11.467 3.648 -5.841 1.00 82.56 99 GLU A CA 1
ATOM 794 C C . GLU A 1 99 ? -9.956 3.478 -5.892 1.00 82.56 99 GLU A C 1
ATOM 796 O O . GLU A 1 99 ? -9.305 3.804 -6.891 1.00 82.56 99 GLU A O 1
ATOM 801 N N . ARG A 1 100 ? -9.387 2.962 -4.804 1.00 79.88 100 ARG A N 1
ATOM 802 C CA . ARG A 1 100 ? -7.969 2.631 -4.721 1.00 79.88 100 ARG A CA 1
ATOM 803 C C . ARG A 1 100 ? -7.816 1.187 -4.296 1.00 79.88 100 ARG A C 1
ATOM 805 O O . ARG A 1 100 ? -8.481 0.749 -3.365 1.00 79.88 100 ARG A O 1
ATOM 812 N N . GLN A 1 101 ? -6.894 0.503 -4.951 1.00 77.81 101 GLN A N 1
ATOM 813 C CA . GLN A 1 101 ? -6.370 -0.770 -4.489 1.00 77.81 101 GLN A CA 1
ATOM 814 C C . GLN A 1 101 ? -4.857 -0.705 -4.512 1.00 77.81 101 GLN A C 1
ATOM 816 O O . GLN A 1 101 ? -4.266 0.056 -5.271 1.00 77.81 101 GLN A O 1
ATOM 821 N N . ILE A 1 102 ? -4.210 -1.517 -3.700 1.00 75.25 102 ILE A N 1
ATOM 822 C CA . ILE A 1 102 ? -2.770 -1.720 -3.782 1.00 75.25 102 ILE A CA 1
ATOM 823 C C . ILE A 1 102 ? -2.562 -3.170 -4.170 1.00 75.25 102 ILE A C 1
ATOM 825 O O . ILE A 1 102 ? -3.343 -4.013 -3.763 1.00 75.25 102 ILE A O 1
ATOM 829 N N . LEU A 1 103 ? -1.567 -3.483 -4.983 1.00 76.56 103 LEU A N 1
ATOM 830 C CA . LEU A 1 103 ? -1.215 -4.870 -5.260 1.00 76.56 103 LEU A CA 1
ATOM 831 C C . LEU A 1 103 ? 0.289 -5.050 -5.118 1.00 76.56 103 LEU A C 1
ATOM 833 O O . LEU A 1 103 ? 1.042 -4.104 -5.371 1.00 76.56 103 LEU A O 1
ATOM 837 N N . PRO A 1 104 ? 0.750 -6.253 -4.759 1.00 80.25 104 PRO A N 1
ATOM 838 C CA . PRO A 1 104 ? 2.146 -6.616 -4.891 1.00 80.25 104 PRO A CA 1
ATOM 839 C C . PRO A 1 104 ? 2.639 -6.309 -6.298 1.00 80.25 104 PRO A C 1
ATOM 841 O O . PRO A 1 104 ? 1.935 -6.472 -7.295 1.00 80.25 104 PRO A O 1
ATOM 844 N N . MET A 1 105 ? 3.884 -5.872 -6.394 1.00 81.25 105 MET A N 1
ATOM 845 C CA . MET A 1 105 ? 4.523 -5.592 -7.673 1.00 81.25 105 MET A CA 1
ATOM 846 C C . MET A 1 105 ? 4.527 -6.809 -8.624 1.00 81.25 105 MET A C 1
ATOM 848 O O . MET A 1 105 ? 4.470 -6.622 -9.847 1.00 81.25 105 MET A O 1
ATOM 852 N N . SER A 1 106 ? 4.586 -8.029 -8.075 1.00 79.81 106 SER A N 1
ATOM 853 C CA . SER A 1 106 ? 4.499 -9.307 -8.799 1.00 79.81 106 SER A CA 1
ATOM 854 C C . SER A 1 106 ? 3.121 -9.553 -9.414 1.00 79.81 106 SER A C 1
ATOM 856 O O . SER A 1 106 ? 3.013 -10.258 -10.416 1.00 79.81 106 SER A O 1
ATOM 858 N N . SER A 1 107 ? 2.065 -8.958 -8.856 1.00 80.88 107 SER A N 1
ATOM 859 C CA . SER A 1 107 ? 0.701 -9.194 -9.304 1.00 80.88 107 SER A CA 1
ATOM 860 C C . SER A 1 107 ? 0.449 -8.636 -10.704 1.00 80.88 107 SER A C 1
ATOM 862 O O . SER A 1 107 ? 1.002 -7.612 -11.130 1.00 80.88 107 SER A O 1
ATOM 864 N N . LYS A 1 108 ? -0.439 -9.321 -11.429 1.00 82.69 108 LYS A N 1
ATOM 865 C CA . LYS A 1 108 ? -0.910 -8.885 -12.743 1.00 82.69 108 LYS A CA 1
ATOM 866 C C . LYS A 1 108 ? -1.597 -7.526 -12.623 1.00 82.69 108 LYS A C 1
ATOM 868 O O . LYS A 1 108 ? -2.359 -7.285 -11.692 1.00 82.69 108 LYS A O 1
ATOM 873 N N . HIS A 1 109 ? -1.353 -6.656 -13.601 1.00 85.56 109 HIS A N 1
ATOM 874 C CA . HIS A 1 109 ? -2.009 -5.357 -13.653 1.00 85.56 109 HIS A CA 1
ATOM 875 C C . HIS A 1 109 ? -3.539 -5.529 -13.763 1.00 85.56 109 HIS A C 1
ATOM 877 O O . HIS A 1 109 ? -4.004 -6.189 -14.702 1.00 85.56 109 HIS A O 1
ATOM 883 N N . PRO A 1 110 ? -4.332 -4.940 -12.855 1.00 85.00 110 PRO A N 1
ATOM 884 C CA . PRO A 1 110 ? -5.774 -5.134 -12.837 1.00 85.00 110 PRO A CA 1
ATOM 885 C C . PRO A 1 110 ? -6.445 -4.423 -14.022 1.00 85.00 110 PRO A C 1
ATOM 887 O O . PRO A 1 110 ? -6.053 -3.328 -14.437 1.00 85.00 110 PRO A O 1
ATOM 890 N N . LYS A 1 111 ? -7.457 -5.066 -14.617 1.00 85.69 111 LYS A N 1
ATOM 891 C CA . LYS A 1 111 ? -8.143 -4.555 -15.816 1.00 85.69 111 LYS A CA 1
ATOM 892 C C . LYS A 1 111 ? -8.929 -3.286 -15.477 1.00 85.69 111 LYS A C 1
ATOM 894 O O . LYS A 1 111 ? -9.674 -3.277 -14.507 1.00 85.69 111 LYS A O 1
ATOM 899 N N . SER A 1 112 ? -8.796 -2.240 -16.295 1.00 88.81 112 SER A N 1
ATOM 900 C CA . SER A 1 112 ? -9.480 -0.939 -16.131 1.00 88.81 112 SER A CA 1
ATOM 901 C C . SER A 1 112 ? -9.003 -0.065 -14.962 1.00 88.81 112 SER A C 1
ATOM 903 O O . SER A 1 112 ? -9.578 0.994 -14.721 1.00 88.81 112 SER A O 1
ATOM 905 N N . TRP A 1 113 ? -7.927 -0.451 -14.282 1.00 91.00 113 TRP A N 1
ATOM 906 C CA . TRP A 1 113 ? -7.283 0.354 -13.245 1.00 91.00 113 TRP A CA 1
ATOM 907 C C . TRP A 1 113 ? -6.089 1.137 -13.808 1.00 91.00 113 TRP A C 1
ATOM 909 O O . TRP A 1 113 ? -5.604 0.857 -14.905 1.00 91.00 113 TRP A O 1
ATOM 919 N N . ARG A 1 114 ? -5.619 2.151 -13.081 1.00 91.12 114 ARG A N 1
ATOM 920 C CA . ARG A 1 114 ? -4.451 2.969 -13.438 1.00 91.12 114 ARG A CA 1
ATOM 921 C C . ARG A 1 114 ? -3.412 2.883 -12.328 1.00 91.12 114 ARG A C 1
ATOM 923 O O . ARG A 1 114 ? -3.734 3.202 -11.193 1.00 91.12 114 ARG A O 1
ATOM 930 N N . CYS A 1 115 ? -2.180 2.490 -12.635 1.00 88.56 115 CYS A N 1
ATOM 931 C CA . CYS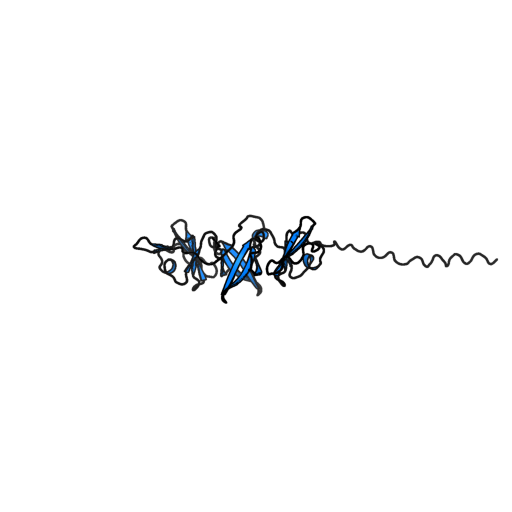 A 1 115 ? -1.080 2.497 -11.672 1.00 88.56 115 CYS A CA 1
ATOM 932 C C . CYS A 1 115 ? -0.698 3.943 -11.332 1.00 88.56 115 CYS A C 1
ATOM 934 O O . CYS A 1 115 ? -0.211 4.678 -12.188 1.00 88.56 115 CYS A O 1
ATOM 936 N N . LYS A 1 116 ? -0.940 4.383 -10.102 1.00 85.06 116 LYS A N 1
ATOM 937 C CA . LYS A 1 116 ? -0.737 5.771 -9.687 1.00 85.06 116 LYS A CA 1
ATOM 938 C C . LYS A 1 116 ? 0.652 6.014 -9.118 1.00 85.06 116 LYS A C 1
ATOM 940 O O . LYS A 1 116 ? 1.317 6.965 -9.516 1.00 85.06 116 LYS A O 1
ATOM 945 N N . GLU A 1 117 ? 1.066 5.173 -8.183 1.00 82.38 117 GLU A N 1
ATOM 946 C CA . GLU A 1 117 ? 2.321 5.326 -7.454 1.00 82.38 117 GLU A CA 1
ATOM 947 C C . GLU A 1 117 ? 2.868 3.961 -7.028 1.00 82.38 117 GLU A C 1
ATOM 949 O O . GLU A 1 117 ? 2.153 2.955 -7.018 1.00 82.38 117 GLU A O 1
ATOM 954 N N . ILE A 1 118 ? 4.150 3.938 -6.676 1.00 80.56 118 ILE A N 1
ATOM 955 C CA . ILE A 1 118 ? 4.811 2.791 -6.065 1.00 80.56 118 ILE A CA 1
ATOM 956 C C . ILE A 1 118 ? 5.030 3.062 -4.579 1.00 80.56 118 ILE A C 1
ATOM 958 O O . ILE A 1 118 ? 5.494 4.130 -4.184 1.00 80.56 118 ILE A O 1
ATOM 962 N N . LEU A 1 119 ? 4.725 2.066 -3.758 1.00 74.31 119 LEU A N 1
ATOM 963 C CA . LEU A 1 119 ? 5.013 2.037 -2.335 1.00 74.31 119 LEU A CA 1
ATOM 964 C C . LEU A 1 119 ? 6.167 1.068 -2.108 1.00 74.31 119 LEU A C 1
ATOM 966 O O . LEU A 1 119 ? 6.036 -0.146 -2.271 1.00 74.31 119 LEU A O 1
ATOM 970 N N . MET A 1 120 ? 7.321 1.613 -1.746 1.00 64.88 120 MET A N 1
ATOM 971 C CA . MET A 1 120 ? 8.502 0.811 -1.448 1.00 64.88 120 MET A CA 1
ATOM 972 C C . MET A 1 120 ? 8.441 0.341 0.007 1.00 64.88 120 MET A C 1
ATOM 974 O O . MET A 1 120 ? 8.236 1.138 0.922 1.00 64.88 120 MET A O 1
ATOM 978 N N . SER A 1 121 ? 8.617 -0.962 0.233 1.00 56.88 121 SER A N 1
ATOM 979 C CA . SER A 1 121 ? 8.728 -1.502 1.588 1.00 56.88 121 SER A CA 1
ATOM 980 C C . SER A 1 121 ? 10.097 -1.165 2.182 1.00 56.88 121 SER A C 1
ATOM 982 O O . SER A 1 121 ? 11.134 -1.508 1.610 1.00 56.88 121 SER A O 1
ATOM 984 N N . PHE A 1 122 ? 10.108 -0.541 3.365 1.00 44.06 122 PHE A N 1
ATOM 985 C CA . PHE A 1 122 ? 11.334 -0.209 4.103 1.00 44.06 122 PHE A CA 1
ATOM 986 C C . PHE A 1 122 ? 12.151 -1.438 4.533 1.00 44.06 122 PHE A C 1
ATOM 988 O O . PHE A 1 122 ? 13.324 -1.291 4.866 1.00 44.06 122 PHE A O 1
ATOM 995 N N . LYS A 1 123 ? 11.593 -2.661 4.488 1.00 43.25 123 LYS A N 1
ATOM 996 C CA . LYS A 1 123 ? 12.341 -3.893 4.819 1.00 43.25 123 LYS A CA 1
ATOM 997 C C . LYS A 1 123 ? 13.550 -4.141 3.909 1.00 43.25 123 LYS A C 1
ATOM 999 O O . LYS A 1 123 ? 14.467 -4.860 4.294 1.00 43.25 123 LYS A O 1
ATOM 1004 N N . ASN A 1 124 ? 13.612 -3.497 2.744 1.00 41.16 124 ASN A N 1
ATOM 1005 C CA . ASN A 1 124 ? 14.789 -3.553 1.877 1.00 41.16 124 ASN A CA 1
ATOM 1006 C C . ASN A 1 124 ? 15.961 -2.673 2.349 1.00 41.16 124 ASN A C 1
ATOM 1008 O O . ASN A 1 124 ? 16.981 -2.624 1.671 1.00 41.16 124 ASN A O 1
ATOM 1012 N N . PHE A 1 125 ? 15.870 -2.061 3.539 1.00 43.22 125 PHE A N 1
ATOM 1013 C CA . PHE A 1 125 ? 17.033 -1.521 4.248 1.00 43.22 125 PHE A CA 1
ATOM 1014 C C . PHE A 1 125 ? 17.781 -2.543 5.120 1.00 43.22 125 PHE A C 1
ATOM 1016 O O . PHE A 1 125 ? 18.842 -2.179 5.615 1.00 43.22 125 PHE A O 1
ATOM 1023 N N . LYS A 1 126 ? 17.273 -3.783 5.294 1.00 29.09 126 LYS A N 1
ATOM 1024 C CA . LYS A 1 126 ? 17.999 -5.000 5.747 1.00 29.09 126 LYS A CA 1
ATOM 1025 C C . LYS A 1 126 ? 17.003 -6.173 5.944 1.00 29.09 126 LYS A C 1
ATOM 1027 O O . LYS A 1 126 ? 16.310 -6.228 6.948 1.00 29.09 126 LYS A O 1
ATOM 1032 N N . HIS A 1 127 ? 16.975 -7.103 4.982 1.00 28.86 127 HIS A N 1
ATOM 1033 C CA . HIS A 1 127 ? 16.459 -8.493 5.024 1.00 28.86 127 HIS A CA 1
ATOM 1034 C C . HIS A 1 127 ? 14.992 -8.839 5.433 1.00 28.86 127 HIS A C 1
ATOM 1036 O O . HIS A 1 127 ? 14.619 -8.748 6.592 1.00 28.86 127 HIS A O 1
ATOM 1042 N N . GLN A 1 128 ? 14.265 -9.447 4.462 1.00 35.59 128 GLN A N 1
ATOM 1043 C CA . GLN A 1 128 ? 13.194 -10.493 4.524 1.00 35.59 128 GLN A CA 1
ATOM 1044 C C . GLN A 1 128 ? 11.917 -10.236 5.385 1.00 35.59 128 GLN A C 1
ATOM 1046 O O . GLN A 1 128 ? 11.931 -9.549 6.393 1.00 35.59 128 GLN A O 1
ATOM 1051 N N . LYS A 1 129 ? 10.694 -10.726 5.108 1.00 29.50 129 LYS A N 1
ATOM 1052 C CA . LYS A 1 129 ? 10.100 -11.745 4.220 1.00 29.50 129 LYS A CA 1
ATOM 1053 C C . LYS A 1 129 ? 8.613 -11.357 3.953 1.00 29.50 129 LYS A C 1
ATOM 1055 O O . LYS A 1 129 ? 8.009 -10.722 4.820 1.00 29.50 129 LYS A O 1
ATOM 1060 N N . ASN A 1 130 ? 8.116 -11.723 2.761 1.00 37.34 130 ASN A N 1
ATOM 1061 C CA . ASN A 1 130 ? 6.745 -11.870 2.205 1.00 37.34 130 ASN A CA 1
ATOM 1062 C C . ASN A 1 130 ? 5.526 -11.259 2.917 1.00 37.34 130 ASN A C 1
ATOM 1064 O O . ASN A 1 130 ? 5.295 -11.632 4.058 1.00 37.34 130 ASN A O 1
ATOM 1068 N N . ILE A 1 131 ? 4.683 -10.510 2.175 1.00 31.84 131 ILE A N 1
ATOM 1069 C CA . ILE A 1 131 ? 3.207 -10.682 2.091 1.00 31.84 131 ILE A CA 1
ATOM 1070 C C . ILE A 1 131 ? 2.737 -10.205 0.697 1.00 31.84 131 ILE A C 1
ATOM 1072 O O . ILE A 1 131 ? 3.152 -9.144 0.234 1.00 31.84 131 ILE A O 1
ATOM 1076 N N . GLU A 1 132 ? 1.888 -10.996 0.036 1.00 30.20 132 GLU A N 1
ATOM 1077 C CA . GLU A 1 132 ? 1.129 -10.648 -1.171 1.00 30.20 132 GLU A CA 1
ATOM 1078 C C . GLU A 1 132 ? -0.355 -10.502 -0.801 1.00 30.20 132 GLU A C 1
ATOM 1080 O O . GLU A 1 132 ? -0.881 -11.428 -0.196 1.00 30.20 132 GLU A O 1
ATOM 1085 N N . SER A 1 133 ? -1.034 -9.391 -1.127 1.00 31.91 133 SER A N 1
ATOM 1086 C CA . SER A 1 133 ? -2.514 -9.256 -1.113 1.00 31.91 133 SER A CA 1
ATOM 1087 C C . SER A 1 133 ? -2.958 -7.938 -1.764 1.00 31.91 133 SER A C 1
ATOM 1089 O O . SER A 1 133 ? -2.226 -6.951 -1.685 1.00 31.91 133 SER A O 1
ATOM 1091 N N . GLY A 1 134 ? -4.135 -7.934 -2.404 1.00 30.98 134 GLY A N 1
ATOM 1092 C CA . GLY A 1 134 ? -4.813 -6.748 -2.951 1.00 30.98 134 GLY A CA 1
ATOM 1093 C C . GLY A 1 134 ? -5.851 -6.128 -2.013 1.00 30.98 134 GLY A C 1
ATOM 1094 O O . GLY A 1 134 ? -6.285 -6.816 -1.096 1.00 30.98 134 GLY A O 1
ATOM 1095 N N . TYR A 1 135 ? -6.255 -4.858 -2.218 1.00 36.00 135 TYR A N 1
ATOM 1096 C CA . TYR A 1 135 ? -7.061 -4.067 -1.242 1.00 36.00 135 TYR A CA 1
ATOM 1097 C C . TYR A 1 135 ? -8.349 -3.393 -1.813 1.00 36.00 135 TYR A C 1
ATOM 1099 O O . TYR A 1 135 ? -8.270 -2.758 -2.855 1.00 36.00 135 TYR A O 1
ATOM 1107 N N . SER A 1 136 ? -9.525 -3.516 -1.166 1.00 30.83 136 SER A N 1
ATOM 1108 C CA . SER A 1 136 ? -10.786 -2.785 -1.456 1.00 30.83 136 SER A CA 1
ATOM 1109 C C . SER A 1 136 ? -11.646 -2.622 -0.191 1.00 30.83 136 SER A C 1
ATOM 1111 O O . SER A 1 136 ? -11.347 -3.183 0.855 1.00 30.83 136 SER A O 1
ATOM 1113 N N . LYS A 1 137 ? -12.705 -1.811 -0.266 1.00 34.16 137 LYS A N 1
ATOM 1114 C CA . LYS A 1 137 ? -13.354 -1.169 0.883 1.00 34.16 137 LYS A CA 1
ATOM 1115 C C . LYS A 1 137 ? -14.631 -1.890 1.356 1.00 34.16 137 LYS A C 1
ATOM 1117 O O . LYS A 1 137 ? -15.710 -1.510 0.921 1.00 34.16 137 LYS A O 1
ATOM 1122 N N . SER A 1 138 ? -14.523 -2.821 2.312 1.00 35.28 138 SER A N 1
ATOM 1123 C CA . SER A 1 138 ? -15.536 -3.048 3.373 1.00 35.28 138 SER A CA 1
ATOM 1124 C C . SER A 1 138 ? -15.072 -4.079 4.412 1.00 35.28 138 SER A C 1
ATOM 1126 O O . SER A 1 138 ? -14.551 -5.122 4.027 1.00 35.28 138 SER A O 1
ATOM 1128 N N . SER A 1 139 ? -15.363 -3.867 5.698 1.00 44.44 139 SER A N 1
ATOM 1129 C CA . SER A 1 139 ? -15.309 -4.925 6.720 1.00 44.44 139 SER A CA 1
ATOM 1130 C C . SER A 1 139 ? -16.275 -4.626 7.877 1.00 44.44 139 SER A C 1
ATOM 1132 O O . SER A 1 139 ? -16.213 -3.567 8.498 1.00 44.44 139 SER A O 1
ATOM 1134 N N . ASN A 1 140 ? -17.178 -5.567 8.176 1.00 48.12 140 ASN A N 1
ATOM 1135 C CA . ASN A 1 140 ? -18.003 -5.555 9.391 1.00 48.12 140 ASN A CA 1
ATOM 1136 C C . ASN A 1 140 ? -17.284 -6.352 10.495 1.00 48.12 140 ASN A C 1
ATOM 1138 O O . ASN A 1 140 ? -16.890 -7.492 10.263 1.00 48.12 140 ASN A O 1
ATOM 1142 N N . THR A 1 141 ? -17.128 -5.773 11.693 1.00 61.12 141 THR A N 1
ATOM 1143 C CA . THR A 1 141 ? -16.328 -6.341 12.806 1.00 61.12 141 THR A CA 1
ATOM 1144 C C . THR A 1 141 ? -17.029 -6.276 14.174 1.00 61.12 141 THR A C 1
ATOM 1146 O O . THR A 1 141 ? -16.372 -6.135 15.208 1.00 61.12 141 THR A O 1
ATOM 1149 N N . ILE A 1 142 ? -18.361 -6.329 14.201 1.00 54.34 142 ILE A N 1
ATOM 1150 C CA . ILE A 1 142 ? -19.165 -6.214 15.429 1.00 54.34 142 ILE A CA 1
ATOM 1151 C C . ILE A 1 142 ? -19.989 -7.492 15.609 1.00 54.34 142 ILE A C 1
ATOM 1153 O O . ILE A 1 142 ? -20.599 -7.967 14.653 1.00 54.34 142 ILE A O 1
ATOM 1157 N N . LEU A 1 143 ? -20.001 -8.040 16.827 1.00 47.00 143 LEU A N 1
ATOM 1158 C CA . LEU A 1 143 ? -20.848 -9.166 17.232 1.00 47.00 143 LEU A CA 1
ATOM 1159 C C . LEU A 1 143 ? -21.892 -8.682 18.248 1.00 47.00 143 LEU A C 1
ATOM 1161 O O . LEU A 1 143 ? -21.579 -7.829 19.075 1.00 47.00 143 LEU A O 1
ATOM 1165 N N . TYR A 1 144 ? -23.117 -9.203 18.178 1.00 43.50 144 TYR A N 1
ATOM 1166 C CA . TYR A 1 144 ? -24.222 -8.860 19.077 1.00 43.50 144 TYR A CA 1
ATOM 1167 C C . TYR A 1 144 ? -24.806 -10.143 19.668 1.00 43.50 144 TYR A C 1
ATOM 1169 O O . TYR A 1 144 ? -25.176 -11.043 18.917 1.00 43.50 144 TYR A O 1
ATOM 1177 N N . ASP A 1 145 ? -24.863 -10.231 20.994 1.00 60.66 145 ASP A N 1
ATOM 1178 C CA . ASP A 1 145 ? -25.330 -11.420 21.725 1.00 60.66 145 ASP A CA 1
ATOM 1179 C C . ASP A 1 145 ? -26.791 -11.318 22.204 1.00 60.66 145 ASP A C 1
ATOM 1181 O O . ASP A 1 145 ? -27.277 -12.193 22.916 1.00 60.66 145 ASP A O 1
ATOM 1185 N N . GLY A 1 146 ? -27.502 -10.254 21.813 1.00 42.78 146 GLY A N 1
ATOM 1186 C CA . GLY A 1 146 ? -28.862 -9.959 22.272 1.00 42.78 146 GLY A CA 1
ATOM 1187 C C . GLY A 1 146 ? -28.936 -8.959 23.430 1.00 42.78 146 GLY A C 1
ATOM 1188 O O . GLY A 1 146 ? -30.010 -8.416 23.674 1.00 42.78 146 GLY A O 1
ATOM 1189 N N . GLN A 1 147 ? -27.824 -8.660 24.111 1.00 65.12 147 GLN A N 1
ATOM 1190 C CA . GLN A 1 147 ? -27.763 -7.671 25.198 1.00 65.12 147 GLN A CA 1
ATOM 1191 C C . GLN A 1 147 ? -26.683 -6.611 24.963 1.00 65.12 147 GLN A C 1
ATOM 1193 O O . GLN A 1 147 ? -26.912 -5.427 25.215 1.00 65.12 147 GLN A O 1
ATOM 1198 N N . GLN A 1 148 ? -25.523 -7.006 24.438 1.00 67.12 148 GLN A N 1
ATOM 1199 C CA . GLN A 1 148 ? -24.373 -6.136 24.240 1.00 67.12 148 GLN A CA 1
ATOM 1200 C C . GLN A 1 148 ? -23.746 -6.332 22.854 1.00 67.12 148 GLN A C 1
ATOM 1202 O O . GLN A 1 148 ? -23.581 -7.441 22.349 1.00 67.12 148 GLN A O 1
ATOM 1207 N N . ALA A 1 149 ? -23.376 -5.215 22.222 1.00 66.12 149 ALA A N 1
ATOM 1208 C CA . ALA A 1 149 ? -22.514 -5.227 21.047 1.00 66.12 149 ALA A CA 1
ATOM 1209 C C . ALA A 1 149 ? -21.049 -5.260 21.496 1.00 66.12 149 ALA A C 1
ATOM 1211 O O . ALA A 1 149 ? -20.654 -4.497 22.379 1.00 66.12 149 ALA A O 1
ATOM 1212 N N . ILE A 1 150 ? -20.243 -6.120 20.877 1.00 72.19 150 ILE A N 1
ATOM 1213 C CA . ILE A 1 150 ? -18.833 -6.314 21.213 1.00 72.19 150 ILE A CA 1
ATOM 1214 C C . ILE A 1 150 ? -17.982 -6.150 19.956 1.00 72.19 150 ILE A C 1
ATOM 1216 O O . ILE A 1 150 ? -18.239 -6.750 18.907 1.00 72.19 150 ILE A O 1
ATOM 1220 N N . ALA A 1 151 ? -16.927 -5.350 20.081 1.00 71.06 151 ALA A N 1
ATOM 1221 C CA . ALA A 1 151 ? -15.903 -5.192 19.067 1.00 71.06 151 ALA A CA 1
ATOM 1222 C C . ALA A 1 151 ? -15.070 -6.485 18.958 1.00 71.06 151 ALA A C 1
ATOM 1224 O O . ALA A 1 151 ? -14.396 -6.889 19.907 1.00 71.06 151 ALA A O 1
ATOM 1225 N N . THR A 1 152 ? -15.073 -7.141 17.792 1.00 76.94 152 THR A N 1
ATOM 1226 C CA . THR A 1 152 ? -14.340 -8.409 17.591 1.00 76.94 152 THR A CA 1
ATOM 1227 C C . THR A 1 152 ? -13.057 -8.260 16.778 1.00 76.94 152 THR A C 1
ATOM 1229 O O . THR A 1 152 ? -12.127 -9.048 16.978 1.00 76.94 152 THR A O 1
ATOM 1232 N N . GLY A 1 153 ? -12.970 -7.218 15.945 1.00 73.81 153 GLY A N 1
ATOM 1233 C CA . GLY A 1 153 ? -11.838 -6.884 15.080 1.00 73.81 153 GLY A CA 1
ATOM 1234 C C . GLY A 1 153 ? -10.476 -6.838 15.778 1.00 73.81 153 GLY A C 1
ATOM 1235 O O . GLY A 1 153 ? -10.350 -6.514 16.961 1.00 73.81 153 GLY A O 1
ATOM 1236 N N . SER A 1 154 ? -9.433 -7.176 15.022 1.00 81.31 154 SER A N 1
ATOM 1237 C CA . SER A 1 154 ? -8.054 -7.281 15.526 1.00 81.31 154 SER A CA 1
ATOM 1238 C C . SER A 1 154 ? -7.409 -5.925 15.838 1.00 81.31 154 SER A C 1
ATOM 1240 O O . SER A 1 154 ? -6.533 -5.820 16.696 1.00 81.31 154 SER A O 1
ATOM 1242 N N . ALA A 1 155 ? -7.878 -4.878 15.172 1.00 84.06 155 ALA A N 1
ATOM 1243 C CA . ALA A 1 155 ? -7.551 -3.493 15.450 1.00 84.06 155 ALA A CA 1
ATOM 1244 C C . ALA A 1 155 ? -8.704 -2.604 14.954 1.00 84.06 155 ALA A C 1
ATOM 1246 O O . ALA A 1 155 ? -9.536 -3.059 14.170 1.00 84.06 155 ALA A O 1
ATOM 1247 N N . TYR A 1 156 ? -8.740 -1.352 15.400 1.00 83.38 156 TYR A N 1
ATOM 1248 C CA . TYR A 1 156 ? -9.682 -0.334 14.942 1.00 83.38 156 TYR A CA 1
ATOM 1249 C C . TYR A 1 156 ? -8.982 0.996 14.703 1.00 83.38 156 TYR A C 1
ATOM 1251 O O . TYR A 1 156 ? -7.915 1.263 15.265 1.00 83.38 156 TYR A O 1
ATOM 1259 N N . TYR A 1 157 ? -9.608 1.855 13.908 1.00 82.06 157 TYR A N 1
ATOM 1260 C CA . TYR A 1 157 ? -9.182 3.236 13.735 1.00 82.06 157 TYR A CA 1
ATOM 1261 C C . TYR A 1 157 ? -10.355 4.187 13.784 1.00 82.06 157 TYR A C 1
ATOM 1263 O O . TYR A 1 157 ? -11.341 4.000 13.074 1.00 82.06 157 TYR A O 1
ATOM 1271 N N . ASP A 1 158 ? -10.204 5.216 14.603 1.00 83.56 158 ASP A N 1
ATOM 1272 C CA . ASP A 1 158 ? -11.132 6.328 14.685 1.00 83.56 158 ASP A CA 1
ATOM 1273 C C . ASP A 1 158 ? -10.647 7.452 13.766 1.00 83.56 158 ASP A C 1
ATOM 1275 O O . ASP A 1 158 ? -9.620 8.078 14.026 1.00 83.56 158 ASP A O 1
ATOM 1279 N N . ILE A 1 159 ? -11.384 7.723 12.689 1.00 72.50 159 ILE A N 1
ATOM 1280 C CA . ILE A 1 159 ? -11.044 8.775 11.721 1.00 72.50 159 ILE A CA 1
ATOM 1281 C C . ILE A 1 159 ? -11.164 10.173 12.339 1.00 72.50 159 ILE A C 1
ATOM 1283 O O . ILE A 1 159 ? -10.409 11.071 11.962 1.00 72.50 159 ILE A O 1
ATOM 1287 N N . PHE A 1 160 ? -12.077 10.374 13.295 1.00 74.62 160 PHE A N 1
ATOM 1288 C CA . PHE A 1 160 ? -12.301 11.687 13.897 1.00 74.62 160 PHE A CA 1
ATOM 1289 C C . PHE A 1 160 ? -11.086 12.117 14.723 1.00 74.62 160 PHE A C 1
ATOM 1291 O O . PHE A 1 160 ? -10.540 13.205 14.538 1.00 74.62 160 PHE A O 1
ATOM 1298 N N . THR A 1 161 ? -10.598 11.225 15.583 1.00 80.69 161 THR A N 1
ATOM 1299 C CA . THR A 1 161 ? -9.427 11.488 16.435 1.00 80.69 161 THR A CA 1
ATOM 1300 C C . THR A 1 161 ? -8.099 11.098 15.776 1.00 80.69 161 THR A C 1
ATOM 1302 O O . THR A 1 161 ? -7.029 11.526 16.213 1.00 80.69 161 THR A O 1
ATOM 1305 N N . ASN A 1 162 ? -8.141 10.331 14.683 1.00 79.56 162 ASN A N 1
ATOM 1306 C CA . ASN A 1 162 ? -7.005 9.615 14.094 1.00 79.56 162 ASN A CA 1
ATOM 1307 C C . ASN A 1 162 ? -6.324 8.652 15.086 1.00 79.56 162 ASN A C 1
ATOM 1309 O O . ASN A 1 162 ? -5.115 8.418 14.985 1.00 79.56 162 ASN A O 1
ATOM 1313 N N . HIS A 1 163 ? -7.060 8.137 16.073 1.00 86.62 163 HIS A N 1
ATOM 1314 C CA . HIS A 1 163 ? -6.544 7.173 17.041 1.00 86.62 163 HIS A CA 1
ATOM 1315 C C . HIS A 1 163 ? -6.608 5.751 16.494 1.00 86.62 163 HIS A C 1
ATOM 1317 O O . HIS A 1 163 ? -7.476 5.401 15.695 1.00 86.62 163 HIS A O 1
ATOM 1323 N N . LYS A 1 164 ? -5.678 4.917 16.954 1.00 87.56 164 LYS A N 1
ATOM 1324 C CA . LYS A 1 164 ? -5.608 3.499 16.608 1.00 87.56 164 LYS A CA 1
ATOM 1325 C C . LYS A 1 164 ? -5.819 2.658 17.856 1.00 87.56 164 LYS A C 1
ATOM 1327 O O . LYS A 1 164 ? -5.186 2.912 18.874 1.00 87.56 164 LYS A O 1
ATOM 1332 N N . TYR A 1 165 ? -6.622 1.614 17.745 1.00 90.12 165 TYR A N 1
ATOM 1333 C CA . TYR A 1 165 ? -6.860 0.642 18.802 1.00 90.12 165 TYR A CA 1
ATOM 1334 C C . TYR A 1 165 ? -6.334 -0.719 18.345 1.00 90.12 165 TYR A C 1
ATOM 1336 O O . TYR A 1 165 ? -6.645 -1.144 17.237 1.00 90.12 165 TYR A O 1
ATOM 1344 N N . ILE A 1 166 ? -5.528 -1.409 19.152 1.00 87.38 166 ILE A N 1
ATOM 1345 C CA . ILE A 1 166 ? -4.988 -2.744 18.828 1.00 87.38 166 ILE A CA 1
ATOM 1346 C C . ILE A 1 166 ? -5.444 -3.725 19.900 1.00 87.38 166 ILE A C 1
ATOM 1348 O O . ILE A 1 166 ? -5.305 -3.425 21.083 1.00 87.38 166 ILE A O 1
ATOM 1352 N N . LYS A 1 167 ? -5.998 -4.875 19.500 1.00 89.31 167 LYS A N 1
ATOM 1353 C CA . LYS A 1 167 ? -6.514 -5.870 20.445 1.00 89.31 167 LYS A CA 1
ATOM 1354 C C . LYS A 1 167 ? -5.367 -6.526 21.217 1.00 89.31 167 LYS A C 1
ATOM 1356 O O . LYS A 1 167 ? -4.417 -7.027 20.617 1.00 89.31 167 LYS A O 1
ATOM 1361 N N . ASN A 1 168 ? -5.481 -6.543 22.536 1.00 90.44 168 ASN A N 1
ATOM 1362 C CA . ASN A 1 168 ? -4.604 -7.263 23.450 1.00 90.44 168 ASN A CA 1
ATOM 1363 C C . ASN A 1 168 ? -4.997 -8.750 23.528 1.00 90.44 168 ASN A C 1
ATOM 1365 O O . ASN A 1 168 ? -6.065 -9.163 23.068 1.00 90.44 168 ASN A O 1
ATOM 1369 N N . SER A 1 169 ? -4.151 -9.566 24.162 1.00 89.44 169 SER A N 1
ATOM 1370 C CA . SER A 1 169 ? -4.436 -10.987 24.417 1.00 89.44 169 SER A CA 1
ATOM 1371 C C . SER A 1 169 ? -5.598 -11.211 25.388 1.00 89.44 169 SER A C 1
ATOM 1373 O O . SER A 1 169 ? -6.256 -12.241 25.317 1.00 89.44 169 SER A O 1
ATOM 1375 N N . ASP A 1 170 ? -5.869 -10.246 26.269 1.00 90.38 170 ASP A N 1
ATOM 1376 C CA . ASP A 1 170 ? -6.946 -10.272 27.268 1.00 90.38 170 ASP A CA 1
ATOM 1377 C C . ASP A 1 170 ? -8.290 -9.747 26.728 1.00 90.38 170 ASP A C 1
ATOM 1379 O O . ASP A 1 170 ? -9.200 -9.452 27.496 1.00 90.38 170 ASP A O 1
ATOM 1383 N N . THR A 1 171 ? -8.421 -9.623 25.402 1.00 87.12 171 THR A N 1
ATOM 1384 C CA . THR A 1 171 ? -9.597 -9.108 24.675 1.00 87.12 171 THR A CA 1
ATOM 1385 C C . THR A 1 171 ? -9.882 -7.607 24.806 1.00 87.12 171 THR A C 1
ATOM 1387 O O . THR A 1 171 ? -10.778 -7.120 24.113 1.00 87.12 171 THR A O 1
ATOM 1390 N N . THR A 1 172 ? -9.103 -6.862 25.598 1.00 92.19 172 THR A N 1
ATOM 1391 C CA . THR A 1 172 ? -9.149 -5.389 25.639 1.00 92.19 172 THR A CA 1
ATOM 1392 C C . THR A 1 172 ? -8.368 -4.771 24.471 1.00 92.19 172 THR A C 1
ATOM 1394 O O . THR A 1 172 ? -7.793 -5.487 23.651 1.00 92.19 172 THR A O 1
ATOM 1397 N N . TYR A 1 173 ? -8.342 -3.441 24.366 1.00 90.62 173 TYR A N 1
ATOM 1398 C CA . TYR A 1 173 ? -7.609 -2.719 23.325 1.00 90.62 173 TYR A CA 1
ATOM 1399 C C . TYR A 1 173 ? -6.597 -1.721 23.897 1.00 90.62 173 TYR A C 1
ATOM 1401 O O . TYR A 1 173 ? -6.908 -0.940 24.794 1.00 90.62 173 TYR A O 1
ATOM 1409 N N . ALA A 1 174 ? -5.407 -1.669 23.306 1.00 91.69 174 ALA A N 1
ATOM 1410 C CA . ALA A 1 174 ? -4.460 -0.580 23.503 1.00 91.69 174 ALA A CA 1
ATOM 1411 C C . ALA A 1 174 ? -4.793 0.587 22.557 1.00 91.69 174 ALA A C 1
ATOM 1413 O O . ALA A 1 174 ? -4.822 0.407 21.340 1.00 91.69 174 ALA A O 1
ATOM 1414 N N . GLU A 1 175 ? -5.032 1.779 23.106 1.00 92.56 175 GLU A N 1
ATOM 1415 C CA . GLU A 1 175 ? -5.307 3.016 22.366 1.00 92.56 175 GLU A CA 1
ATOM 1416 C C . GLU A 1 175 ? -4.015 3.799 22.123 1.00 92.56 175 GLU A C 1
ATOM 1418 O O . GLU A 1 175 ? -3.286 4.135 23.058 1.00 92.56 175 GLU A O 1
ATOM 1423 N N . TYR A 1 176 ? -3.772 4.161 20.870 1.00 89.62 176 TYR A N 1
ATOM 1424 C CA . TYR A 1 176 ? -2.651 4.970 20.423 1.00 89.62 176 TYR A CA 1
ATOM 1425 C C . TYR A 1 176 ? -3.157 6.273 19.814 1.00 89.62 176 TYR A C 1
ATOM 1427 O O . TYR A 1 176 ? -4.083 6.278 19.003 1.00 89.62 176 TYR A O 1
ATOM 1435 N N . SER A 1 177 ? -2.497 7.376 20.157 1.00 89.81 177 SER A N 1
ATOM 1436 C CA . SER A 1 177 ? -2.774 8.682 19.569 1.00 89.81 177 SER A CA 1
ATOM 1437 C C . SER A 1 177 ? -2.451 8.713 18.076 1.00 89.81 177 SER A C 1
ATOM 1439 O O . SER A 1 177 ? -1.727 7.857 17.559 1.00 89.81 177 SER A O 1
ATOM 1441 N N . LYS A 1 178 ? -2.853 9.800 17.407 1.00 85.62 178 LYS A N 1
ATOM 1442 C CA . LYS A 1 178 ? -2.466 10.092 16.019 1.00 85.62 178 LYS A CA 1
ATOM 1443 C C . LYS A 1 178 ? -0.969 9.943 15.745 1.00 85.62 178 LYS A C 1
ATOM 1445 O O . LYS A 1 178 ? -0.615 9.598 14.626 1.00 85.62 178 LYS A O 1
ATOM 1450 N N . LYS A 1 179 ? -0.103 10.233 16.728 1.00 87.06 179 LYS A N 1
ATOM 1451 C CA . LYS A 1 179 ? 1.371 10.184 16.616 1.00 87.06 179 LYS A CA 1
ATOM 1452 C C . LYS A 1 179 ? 1.988 8.873 17.140 1.00 87.06 179 LYS A C 1
ATOM 1454 O O . LYS A 1 179 ? 3.202 8.796 17.333 1.00 87.06 179 LYS A O 1
ATOM 1459 N N . GLY A 1 180 ? 1.162 7.878 17.457 1.00 81.62 180 GLY A N 1
ATOM 1460 C CA . GLY A 1 180 ? 1.610 6.587 17.978 1.00 81.62 180 GLY A CA 1
ATOM 1461 C C . GLY A 1 180 ? 1.996 6.564 19.451 1.00 81.62 180 GLY A C 1
ATOM 1462 O O . GLY A 1 180 ? 2.599 5.592 19.897 1.00 81.62 180 GLY A O 1
ATOM 1463 N N . LYS A 1 181 ? 1.658 7.601 20.227 1.00 88.50 181 LYS A N 1
ATOM 1464 C CA . LYS A 1 181 ? 1.830 7.561 21.687 1.00 88.50 181 LYS A CA 1
ATOM 1465 C C . LYS A 1 181 ? 0.762 6.640 22.272 1.00 88.50 181 LYS A C 1
ATOM 1467 O O . LYS A 1 181 ? -0.415 6.876 22.016 1.00 88.50 181 LYS A O 1
ATOM 1472 N N . LEU A 1 182 ? 1.152 5.648 23.070 1.00 91.62 182 LEU A N 1
ATOM 1473 C CA . LEU A 1 182 ? 0.203 4.851 23.849 1.00 91.62 182 LEU A CA 1
ATOM 1474 C C . LEU A 1 182 ? -0.532 5.772 24.839 1.00 91.62 182 LEU A C 1
ATOM 1476 O O . LEU A 1 182 ? 0.107 6.453 25.641 1.00 91.62 182 LEU A O 1
ATOM 1480 N N . LEU A 1 183 ? -1.858 5.821 24.744 1.00 92.44 183 LEU A N 1
ATOM 1481 C CA . LEU A 1 183 ? -2.730 6.631 25.596 1.00 92.44 183 LEU A CA 1
ATOM 1482 C C . LEU A 1 183 ? -3.360 5.790 26.705 1.00 92.44 183 LEU A C 1
ATOM 1484 O O . LEU A 1 183 ? -3.360 6.202 27.861 1.00 92.44 183 LEU A O 1
ATOM 1488 N N . LYS A 1 184 ? -3.879 4.608 26.354 1.00 94.81 184 LYS A N 1
ATOM 1489 C CA . LYS A 1 184 ? -4.516 3.670 27.287 1.00 94.81 184 LYS A CA 1
ATOM 1490 C C . LYS A 1 184 ? -4.139 2.247 26.917 1.00 94.81 184 LYS A C 1
ATOM 1492 O O . LYS A 1 184 ? -4.060 1.923 25.738 1.00 94.81 184 LYS A O 1
ATOM 1497 N N . LYS A 1 185 ? -3.918 1.395 27.918 1.00 92.94 185 LYS A N 1
ATOM 1498 C CA . LYS A 1 185 ? -3.515 0.000 27.693 1.00 92.94 185 LYS A CA 1
ATOM 1499 C C . LYS A 1 185 ? -4.704 -0.956 27.589 1.00 92.94 185 LYS A C 1
ATOM 1501 O O . LYS A 1 185 ? -4.648 -1.850 26.761 1.00 92.94 185 LYS A O 1
ATOM 1506 N N . ASN A 1 186 ? -5.758 -0.733 28.379 1.00 93.38 186 ASN A N 1
ATOM 1507 C CA . ASN A 1 186 ? -6.860 -1.682 28.568 1.00 93.38 186 ASN A CA 1
ATOM 1508 C C . ASN A 1 186 ? -8.217 -1.008 28.298 1.00 93.38 186 ASN A C 1
ATOM 1510 O O . ASN A 1 186 ? -8.995 -0.756 29.216 1.00 93.38 186 ASN A O 1
ATOM 1514 N N . VAL A 1 187 ? -8.487 -0.641 27.046 1.00 90.81 187 VAL A N 1
ATOM 1515 C CA . VAL A 1 187 ? -9.790 -0.109 26.624 1.00 90.81 187 VAL A CA 1
ATOM 1516 C C . VAL A 1 187 ? -10.776 -1.273 26.459 1.00 90.81 187 VAL A C 1
ATOM 1518 O O . VAL A 1 187 ? -10.480 -2.194 25.695 1.00 90.81 187 VAL A O 1
ATOM 1521 N N . PRO A 1 188 ? -11.936 -1.263 27.141 1.00 90.62 188 PRO A N 1
ATOM 1522 C CA . PRO A 1 188 ? -12.936 -2.318 27.000 1.00 90.62 188 PRO A CA 1
ATOM 1523 C C . PRO A 1 188 ? -13.437 -2.468 25.558 1.00 90.62 188 PRO A C 1
ATOM 1525 O O . PRO A 1 188 ? -13.642 -1.482 24.851 1.00 90.62 188 PRO A O 1
ATOM 1528 N N . ASN A 1 189 ? -13.678 -3.705 25.126 1.00 83.69 189 ASN A N 1
ATOM 1529 C CA . ASN A 1 189 ? -14.180 -4.030 23.784 1.00 83.69 189 ASN A CA 1
ATOM 1530 C C . ASN A 1 189 ? -15.675 -3.714 23.579 1.00 83.69 189 ASN A C 1
ATOM 1532 O O . ASN A 1 189 ? -16.168 -3.774 22.455 1.00 83.69 189 ASN A O 1
ATOM 1536 N N . ASN A 1 190 ? -16.382 -3.364 24.651 1.00 83.94 190 ASN A N 1
ATOM 1537 C CA . ASN A 1 190 ? -17.776 -2.937 24.637 1.00 83.94 190 ASN A CA 1
ATOM 1538 C C . ASN A 1 190 ? -17.936 -1.407 24.666 1.00 83.94 190 ASN A C 1
ATOM 1540 O O . ASN A 1 190 ? -19.055 -0.905 24.778 1.00 83.94 190 ASN A O 1
ATOM 1544 N N . LEU A 1 191 ? -16.830 -0.656 24.571 1.00 83.88 191 LEU A N 1
ATOM 1545 C CA . LEU A 1 191 ? -16.865 0.801 24.539 1.00 83.88 191 LEU A CA 1
ATOM 1546 C C . LEU A 1 191 ? -17.767 1.262 23.375 1.00 83.88 191 LEU A C 1
ATOM 1548 O O . LEU A 1 191 ? -17.502 0.858 22.240 1.00 83.88 191 LEU A O 1
ATOM 1552 N N . PRO A 1 192 ? -18.762 2.147 23.601 1.00 74.62 192 PRO A N 1
ATOM 1553 C CA . PRO A 1 192 ? -19.701 2.571 22.558 1.00 74.62 192 PRO A CA 1
ATOM 1554 C C . PRO A 1 192 ? -19.023 3.067 21.279 1.00 74.62 192 PRO A C 1
ATOM 1556 O O . PRO A 1 192 ? -19.496 2.807 20.177 1.00 74.62 192 PRO A O 1
ATOM 1559 N N . LEU A 1 193 ? -17.876 3.735 21.414 1.00 78.31 193 LEU A N 1
ATOM 1560 C CA . LEU A 1 193 ? -17.078 4.200 20.283 1.00 78.31 193 LEU A CA 1
ATOM 1561 C C . LEU A 1 193 ? -16.583 3.040 19.396 1.00 78.31 193 LEU A C 1
ATOM 1563 O O . LEU A 1 193 ? -16.587 3.176 18.180 1.00 78.31 193 LEU A O 1
ATOM 1567 N N . LEU A 1 194 ? -16.201 1.897 19.973 1.00 72.50 194 LEU A N 1
ATOM 1568 C CA . LEU A 1 194 ? -15.712 0.727 19.229 1.00 72.50 194 LEU A CA 1
ATOM 1569 C C . LEU A 1 194 ? -16.843 -0.138 18.651 1.00 72.50 194 LEU A C 1
ATOM 1571 O O . LEU A 1 194 ? -16.612 -0.892 17.710 1.00 72.50 194 LEU A O 1
ATOM 1575 N N . THR A 1 195 ? -18.048 -0.044 19.214 1.00 70.56 195 THR A N 1
ATOM 1576 C CA . THR A 1 195 ? -19.190 -0.911 18.873 1.00 70.56 195 THR A CA 1
ATOM 1577 C C . THR A 1 195 ? -20.262 -0.213 18.041 1.00 70.56 195 THR A C 1
ATOM 1579 O O . THR A 1 195 ? -21.029 -0.873 17.351 1.00 70.56 195 THR A O 1
ATOM 1582 N N . SER A 1 196 ? -20.330 1.117 18.097 1.00 64.25 196 SER A N 1
ATOM 1583 C CA . SER A 1 196 ? -21.363 1.928 17.434 1.00 64.25 196 SER A CA 1
ATOM 1584 C C . SER A 1 196 ? -20.843 3.272 16.908 1.00 64.25 196 SER A C 1
ATOM 1586 O O . SER A 1 196 ? -21.606 4.081 16.373 1.00 64.25 196 SER A O 1
ATOM 1588 N N . GLY A 1 197 ? -19.539 3.537 17.046 1.00 65.38 197 GLY A N 1
ATOM 1589 C CA . GLY A 1 197 ? -18.930 4.783 16.602 1.00 65.38 197 GLY A CA 1
ATOM 1590 C C . GLY A 1 197 ? -18.978 4.921 15.084 1.00 65.38 197 GLY A C 1
ATOM 1591 O O . GLY A 1 197 ? -18.342 4.162 14.361 1.00 65.38 197 GLY A O 1
ATOM 1592 N N . ARG A 1 198 ? -19.663 5.961 14.594 1.00 64.31 198 ARG A N 1
ATOM 1593 C CA . ARG A 1 198 ? -19.786 6.266 13.152 1.00 64.31 198 ARG A CA 1
ATOM 1594 C C . ARG A 1 198 ? -18.448 6.516 12.443 1.00 64.31 198 ARG A C 1
ATOM 1596 O O . ARG A 1 198 ? -18.398 6.496 11.217 1.00 64.31 198 ARG A O 1
ATOM 1603 N N . TYR A 1 199 ? -17.390 6.790 13.203 1.00 71.50 199 TYR A N 1
ATOM 1604 C CA . TYR A 1 199 ? -16.055 7.109 12.694 1.00 71.50 199 TYR A CA 1
ATOM 1605 C C . TYR A 1 199 ? -15.025 6.020 12.977 1.00 71.50 199 TYR A C 1
ATOM 1607 O O . TYR A 1 199 ? -13.849 6.220 12.677 1.00 71.50 199 TYR A O 1
ATOM 1615 N N . VAL A 1 200 ? -15.453 4.888 13.543 1.00 70.50 200 VAL A N 1
ATOM 1616 C CA . VAL A 1 200 ? -14.565 3.791 13.903 1.00 70.50 200 VAL A CA 1
ATOM 1617 C C . VAL A 1 200 ? -14.710 2.652 12.916 1.00 70.50 200 VAL A C 1
ATOM 1619 O O . VAL A 1 200 ? -15.803 2.156 12.663 1.00 70.50 200 VAL A O 1
ATOM 1622 N N . PHE A 1 201 ? -13.577 2.229 12.371 1.00 71.38 201 PHE A N 1
ATOM 1623 C CA . PHE A 1 201 ? -13.510 1.179 11.367 1.00 71.38 201 PHE A CA 1
ATOM 1624 C C . PHE A 1 201 ? -12.681 0.028 11.905 1.00 71.38 201 PHE A C 1
ATOM 1626 O O . PHE A 1 201 ? -11.581 0.243 12.419 1.00 71.38 201 PHE A O 1
ATOM 1633 N N . GLY A 1 202 ? -13.227 -1.181 11.817 1.00 71.00 202 GLY A N 1
ATOM 1634 C CA . GLY A 1 202 ? -12.528 -2.389 12.219 1.00 71.00 202 GLY A CA 1
ATOM 1635 C C . GLY A 1 202 ? -11.596 -2.908 11.141 1.00 71.00 202 GLY A C 1
ATOM 1636 O O . GLY A 1 202 ? -11.846 -2.762 9.945 1.00 71.00 202 GLY A O 1
ATOM 1637 N N . PHE A 1 203 ? -10.524 -3.548 11.593 1.00 71.44 203 PHE A N 1
ATOM 1638 C CA . PHE A 1 203 ? -9.505 -4.124 10.736 1.00 71.44 203 PHE A CA 1
ATOM 1639 C C . PHE A 1 203 ? -9.477 -5.644 10.797 1.00 71.44 203 PHE A C 1
ATOM 1641 O O . PHE A 1 203 ? -9.424 -6.263 11.874 1.00 71.44 203 PHE A O 1
ATOM 1648 N N . ASN A 1 204 ? -9.405 -6.229 9.610 1.00 68.06 204 ASN A N 1
ATOM 1649 C CA . ASN A 1 204 ? -9.035 -7.613 9.390 1.00 68.06 204 ASN A CA 1
ATOM 1650 C C . ASN A 1 204 ? -7.506 -7.769 9.431 1.00 68.06 204 ASN A C 1
ATOM 1652 O O . ASN A 1 204 ? -6.755 -6.814 9.232 1.00 68.06 204 ASN A O 1
ATOM 1656 N N . ARG A 1 205 ? -7.020 -9.003 9.646 1.00 65.81 205 ARG A N 1
ATOM 1657 C CA . ARG A 1 205 ? -5.573 -9.326 9.638 1.00 65.81 205 ARG A CA 1
ATOM 1658 C C . ARG A 1 205 ? -4.866 -8.954 8.327 1.00 65.81 205 ARG A C 1
ATOM 1660 O O . ARG A 1 205 ? -3.645 -8.841 8.322 1.00 65.81 205 ARG A O 1
ATOM 1667 N N . GLY A 1 206 ? -5.623 -8.793 7.246 1.00 65.50 206 GLY A N 1
ATOM 1668 C CA . GLY A 1 206 ? -5.124 -8.376 5.944 1.00 65.50 206 GLY A CA 1
ATOM 1669 C C . GLY A 1 206 ? -5.105 -6.866 5.729 1.00 65.50 206 GLY A C 1
ATOM 1670 O O . GLY A 1 206 ? -4.617 -6.452 4.697 1.00 65.50 206 GLY A O 1
ATOM 1671 N N . ASP A 1 207 ? -5.609 -6.027 6.633 1.00 70.94 207 ASP A N 1
ATOM 1672 C CA . ASP A 1 207 ? -5.673 -4.579 6.388 1.00 70.94 207 ASP A CA 1
ATOM 1673 C C . ASP A 1 207 ? -4.346 -3.892 6.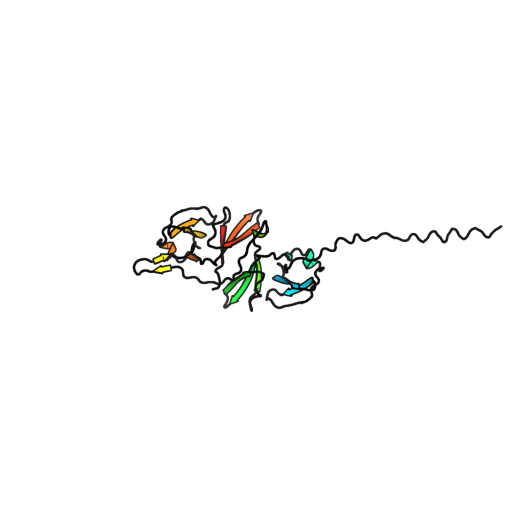735 1.00 70.94 207 ASP A C 1
ATOM 1675 O O . ASP A 1 207 ? -3.532 -4.424 7.491 1.00 70.94 207 ASP A O 1
ATOM 1679 N N . TYR A 1 208 ? -4.111 -2.697 6.192 1.00 79.31 208 TYR A N 1
ATOM 1680 C CA . TYR A 1 208 ? -2.882 -1.923 6.368 1.00 79.31 208 TYR A CA 1
ATOM 1681 C C . TYR A 1 208 ? -3.183 -0.456 6.683 1.00 79.31 208 TYR A C 1
ATOM 1683 O O . TYR A 1 208 ? -4.194 0.109 6.272 1.00 79.31 208 TYR A O 1
ATOM 1691 N N . ILE A 1 209 ? -2.257 0.193 7.387 1.00 80.06 209 ILE A N 1
ATOM 1692 C CA . ILE A 1 209 ? -2.294 1.629 7.672 1.00 80.06 209 ILE A CA 1
ATOM 1693 C C . ILE A 1 209 ? -1.108 2.296 6.981 1.00 80.06 209 ILE A C 1
ATOM 1695 O O . ILE A 1 209 ? 0.035 1.836 7.086 1.00 80.06 209 ILE A O 1
ATOM 1699 N N . VAL A 1 210 ? -1.384 3.401 6.287 1.00 78.81 210 VAL A N 1
ATOM 1700 C CA . VAL A 1 210 ? -0.358 4.296 5.751 1.00 78.81 210 VAL A CA 1
ATOM 1701 C C . VAL A 1 210 ? 0.041 5.270 6.846 1.00 78.81 210 VAL A C 1
ATOM 1703 O O . VAL A 1 210 ? -0.761 6.076 7.319 1.00 78.81 210 VAL A O 1
ATOM 1706 N N . TYR A 1 211 ? 1.309 5.228 7.218 1.00 81.19 211 TYR A N 1
ATOM 1707 C CA . TYR A 1 211 ? 1.920 6.139 8.166 1.00 81.19 211 TYR A CA 1
ATOM 1708 C C . TYR A 1 211 ? 2.728 7.206 7.432 1.00 81.19 211 TYR A C 1
ATOM 1710 O O . TYR A 1 211 ? 3.475 6.898 6.505 1.00 81.19 211 TYR A O 1
ATOM 1718 N N . GLY A 1 212 ? 2.609 8.456 7.869 1.00 79.19 212 GLY A N 1
ATOM 1719 C CA . GLY A 1 212 ? 3.422 9.583 7.424 1.00 79.19 212 GLY A CA 1
ATOM 1720 C C . GLY A 1 212 ? 4.426 10.022 8.490 1.00 79.19 212 GLY A C 1
ATOM 1721 O O . GLY A 1 212 ? 4.149 9.932 9.684 1.00 79.19 212 GLY A O 1
ATOM 1722 N N . LYS A 1 213 ? 5.588 10.527 8.082 1.00 85.06 213 LYS A N 1
ATOM 1723 C CA . LYS A 1 213 ? 6.520 11.250 8.959 1.00 85.06 213 LYS A CA 1
ATOM 1724 C C . LYS A 1 213 ? 7.107 12.424 8.197 1.00 85.06 213 LYS A C 1
ATOM 1726 O O . LYS A 1 213 ? 7.596 12.250 7.087 1.00 85.06 213 LYS A O 1
ATOM 1731 N N . ASN A 1 214 ? 7.045 13.613 8.786 1.00 84.69 214 ASN A N 1
ATOM 1732 C CA . ASN A 1 214 ? 7.629 14.802 8.176 1.00 84.69 214 ASN A CA 1
ATOM 1733 C C . ASN A 1 214 ? 9.111 14.875 8.556 1.00 84.69 214 ASN A C 1
ATOM 1735 O O . ASN A 1 214 ? 9.440 14.836 9.742 1.00 84.69 214 ASN A O 1
ATOM 1739 N N . GLN A 1 215 ? 9.992 14.958 7.564 1.00 79.00 215 GLN A N 1
ATOM 1740 C CA . GLN A 1 215 ? 11.436 15.058 7.748 1.00 79.00 215 GLN A CA 1
ATOM 1741 C C . GLN A 1 215 ? 12.011 15.945 6.641 1.00 79.00 215 GLN A C 1
ATOM 1743 O O . GLN A 1 215 ? 11.818 15.659 5.466 1.00 79.00 215 GLN A O 1
ATOM 1748 N N . GLY A 1 216 ? 12.677 17.042 7.015 1.00 82.25 216 GLY A N 1
ATOM 1749 C CA . GLY A 1 216 ? 13.294 17.960 6.047 1.00 82.25 216 GLY A CA 1
ATOM 1750 C C . GLY A 1 216 ? 12.307 18.627 5.078 1.00 82.25 216 GLY A C 1
ATOM 1751 O O . GLY A 1 216 ? 12.648 18.842 3.925 1.00 82.25 216 GLY A O 1
ATOM 1752 N N . GLY A 1 217 ? 11.071 18.902 5.509 1.00 81.56 217 GLY A N 1
ATOM 1753 C CA . GLY A 1 217 ? 10.024 19.471 4.643 1.00 81.56 217 GLY A CA 1
ATOM 1754 C C . GLY A 1 217 ? 9.314 18.453 3.741 1.00 81.56 217 GLY A C 1
ATOM 1755 O O . GLY A 1 217 ? 8.270 18.770 3.176 1.00 81.56 217 GLY A O 1
ATOM 1756 N N . GLU A 1 218 ? 9.801 17.214 3.666 1.00 67.31 218 GLU A N 1
ATOM 1757 C CA . GLU A 1 218 ? 9.160 16.127 2.925 1.00 67.31 218 GLU A CA 1
ATOM 1758 C C . GLU A 1 218 ? 8.337 15.215 3.847 1.00 67.31 218 GLU A C 1
ATOM 1760 O O . GLU A 1 218 ? 8.635 15.050 5.033 1.00 67.31 218 GLU A O 1
ATOM 1765 N N . THR A 1 219 ? 7.291 14.583 3.305 1.00 77.38 219 THR A N 1
ATOM 1766 C CA . THR A 1 219 ? 6.533 13.537 4.008 1.00 77.38 219 THR A CA 1
ATOM 1767 C C . THR A 1 219 ? 6.989 12.156 3.549 1.00 77.38 219 THR A C 1
ATOM 1769 O O . THR A 1 219 ? 6.572 11.676 2.492 1.00 77.38 219 THR A O 1
ATOM 1772 N N . LEU A 1 220 ? 7.763 11.474 4.392 1.00 75.62 220 LEU A N 1
ATOM 1773 C CA . LEU A 1 220 ? 8.049 10.050 4.252 1.00 75.62 220 LEU A CA 1
ATOM 1774 C C . LEU A 1 220 ? 6.773 9.245 4.505 1.00 75.62 220 LEU A C 1
ATOM 1776 O O . LEU A 1 220 ? 5.976 9.597 5.379 1.00 75.62 220 LEU A O 1
ATOM 1780 N N . ARG A 1 221 ? 6.576 8.154 3.760 1.00 78.25 221 ARG A N 1
ATOM 1781 C CA . ARG A 1 221 ? 5.415 7.267 3.907 1.00 78.25 221 ARG A CA 1
ATOM 1782 C C . ARG A 1 221 ? 5.858 5.828 4.094 1.00 78.25 221 ARG A C 1
ATOM 1784 O O . ARG A 1 221 ? 6.663 5.356 3.304 1.00 78.25 221 ARG A O 1
ATOM 1791 N N . GLN A 1 222 ? 5.288 5.131 5.070 1.00 76.81 222 GLN A N 1
ATOM 1792 C CA . GLN A 1 222 ? 5.429 3.681 5.222 1.00 76.81 222 GLN A CA 1
ATOM 1793 C C . GLN A 1 222 ? 4.058 3.026 5.350 1.00 76.81 222 GLN A C 1
ATOM 1795 O O . GLN A 1 222 ? 3.109 3.654 5.813 1.00 76.81 222 GLN A O 1
ATOM 1800 N N . VAL A 1 223 ? 3.959 1.759 4.968 1.00 77.19 223 VAL A N 1
ATOM 1801 C CA . VAL A 1 223 ? 2.722 0.982 5.065 1.00 77.19 223 VAL A CA 1
ATOM 1802 C C . VAL A 1 223 ? 2.991 -0.237 5.928 1.00 77.19 223 VAL A C 1
ATOM 1804 O O . VAL A 1 223 ? 3.942 -0.974 5.671 1.00 77.19 223 VAL A O 1
ATOM 1807 N N . LEU A 1 224 ? 2.185 -0.427 6.969 1.00 77.12 224 LEU A N 1
ATOM 1808 C CA . LEU A 1 224 ? 2.304 -1.560 7.888 1.00 77.12 224 LEU A CA 1
ATOM 1809 C C . LEU A 1 224 ? 0.944 -2.239 8.049 1.00 77.12 224 LEU A C 1
ATOM 1811 O O . LEU A 1 224 ? -0.070 -1.544 7.957 1.00 77.12 224 LEU A O 1
ATOM 1815 N N . PRO A 1 225 ? 0.908 -3.554 8.335 1.00 81.88 225 PRO A N 1
ATOM 1816 C CA . PRO A 1 225 ? -0.327 -4.228 8.707 1.00 81.88 225 PRO A CA 1
ATOM 1817 C C . PRO A 1 225 ? -1.053 -3.471 9.822 1.00 81.88 225 PRO A C 1
ATOM 1819 O O . PRO A 1 225 ? -0.431 -2.967 10.762 1.00 81.88 225 PRO A O 1
ATOM 1822 N N . ALA A 1 226 ? -2.375 -3.394 9.740 1.00 82.31 226 ALA A N 1
ATOM 1823 C CA . ALA A 1 226 ? -3.212 -2.686 10.695 1.00 82.31 226 ALA A CA 1
ATOM 1824 C C . ALA A 1 226 ? -3.089 -3.280 12.105 1.00 82.31 226 ALA A C 1
ATOM 1826 O O . ALA A 1 226 ? -3.222 -2.556 13.087 1.00 82.31 226 ALA A O 1
ATOM 1827 N N . THR A 1 227 ? -2.716 -4.554 12.221 1.00 82.81 227 THR A N 1
ATOM 1828 C CA . THR A 1 227 ? -2.435 -5.227 13.495 1.00 82.81 227 THR A CA 1
ATOM 1829 C C . THR A 1 227 ? -1.045 -4.942 14.063 1.00 82.81 227 THR A C 1
ATOM 1831 O O . THR A 1 227 ? -0.801 -5.244 15.226 1.00 82.81 227 THR A O 1
ATOM 1834 N N . ASN A 1 228 ? -0.115 -4.374 13.286 1.00 82.31 228 ASN A N 1
ATOM 1835 C CA . ASN A 1 228 ? 1.216 -4.045 13.800 1.00 82.31 228 ASN A CA 1
ATOM 1836 C C . ASN A 1 228 ? 1.158 -2.860 14.767 1.00 82.31 228 ASN A C 1
ATOM 1838 O O . ASN A 1 228 ? 0.329 -1.957 14.627 1.00 82.31 228 ASN A O 1
ATOM 1842 N N . ASN A 1 229 ? 2.104 -2.811 15.703 1.00 82.38 229 ASN A N 1
ATOM 1843 C CA . ASN A 1 229 ? 2.261 -1.669 16.600 1.00 82.38 229 ASN A CA 1
ATOM 1844 C C . ASN A 1 229 ? 2.419 -0.360 15.820 1.00 82.38 229 ASN A C 1
ATOM 1846 O O . ASN A 1 229 ? 3.065 -0.318 14.769 1.00 82.38 229 ASN A O 1
ATOM 1850 N N . HIS A 1 230 ? 1.836 0.718 16.352 1.00 82.31 230 HIS A N 1
ATOM 1851 C CA . HIS A 1 230 ? 2.003 2.039 15.762 1.00 82.31 230 HIS A CA 1
ATOM 1852 C C . HIS A 1 230 ? 3.489 2.445 15.831 1.00 82.31 230 HIS A C 1
ATOM 1854 O O . HIS A 1 230 ? 4.058 2.479 16.922 1.00 82.31 230 HIS A O 1
ATOM 1860 N N . PRO A 1 231 ? 4.133 2.783 14.701 1.00 80.69 231 PRO A N 1
ATOM 1861 C CA . PRO A 1 231 ? 5.535 3.176 14.691 1.00 80.69 231 PRO A CA 1
ATOM 1862 C C . PRO A 1 231 ? 5.722 4.519 15.426 1.00 80.69 231 PRO A C 1
ATOM 1864 O O . PRO A 1 231 ? 5.018 5.482 15.098 1.00 80.69 231 PRO A O 1
ATOM 1867 N N . PRO A 1 232 ? 6.645 4.618 16.404 1.00 81.19 232 PRO A N 1
ATOM 1868 C CA . PRO A 1 232 ? 6.847 5.843 17.178 1.00 81.19 232 PRO A CA 1
ATOM 1869 C C . PRO A 1 232 ? 7.285 7.034 16.317 1.00 81.19 232 PRO A C 1
ATOM 1871 O O . PRO A 1 232 ? 8.190 6.917 15.490 1.00 81.19 232 PRO A O 1
ATOM 1874 N N . GLY A 1 233 ? 6.663 8.198 16.524 1.00 84.19 233 GLY A N 1
ATOM 1875 C CA . GLY A 1 233 ? 7.016 9.439 15.819 1.00 84.19 233 GLY A CA 1
ATOM 1876 C C . GLY A 1 233 ? 6.499 9.532 14.378 1.00 84.19 233 GLY A C 1
ATOM 1877 O O . GLY A 1 233 ? 6.817 10.489 13.673 1.00 84.19 233 GLY A O 1
ATOM 1878 N N . TRP A 1 234 ? 5.697 8.564 13.945 1.00 86.81 234 TRP A N 1
ATOM 1879 C CA . TRP A 1 234 ? 4.929 8.626 12.705 1.00 86.81 234 TRP A CA 1
ATOM 1880 C C . TRP A 1 234 ? 3.486 9.001 1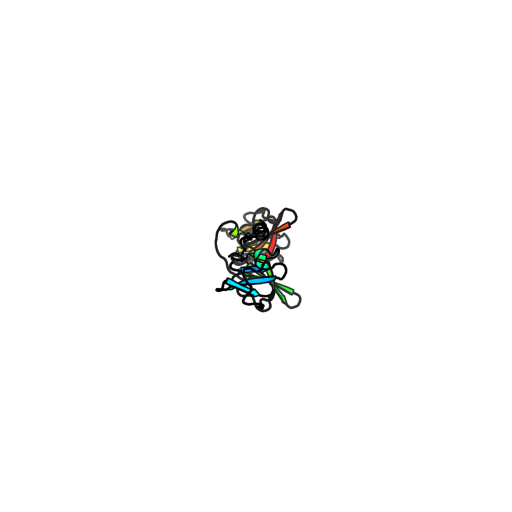3.025 1.00 86.81 234 TRP A C 1
ATOM 1882 O O . TRP A 1 234 ? 3.043 8.828 14.157 1.00 86.81 234 TRP A O 1
ATOM 1892 N N . TYR A 1 235 ? 2.739 9.498 12.045 1.00 85.62 235 TYR A N 1
ATOM 1893 C CA . TYR A 1 235 ? 1.305 9.722 12.170 1.00 85.62 235 TYR A CA 1
ATOM 1894 C C . TYR A 1 235 ? 0.511 8.833 11.223 1.00 85.62 235 TYR A C 1
ATOM 1896 O O . TYR A 1 235 ? 0.931 8.602 10.092 1.00 85.62 235 TYR A O 1
ATOM 1904 N N . SER A 1 236 ? -0.641 8.342 11.671 1.00 81.50 236 SER A N 1
ATOM 1905 C CA . SER A 1 236 ? -1.570 7.627 10.787 1.00 81.50 236 SER A CA 1
ATOM 1906 C C . SER A 1 236 ? -2.163 8.612 9.775 1.00 81.50 236 SER A C 1
ATOM 1908 O O . SER A 1 236 ? -2.616 9.692 10.163 1.00 81.50 236 SER A O 1
ATOM 1910 N N . LYS A 1 237 ? -2.093 8.279 8.483 1.00 78.06 237 LYS A N 1
ATOM 1911 C CA . LYS A 1 237 ? -2.482 9.167 7.379 1.00 78.06 237 LYS A CA 1
ATOM 1912 C C . LYS A 1 237 ? -3.667 8.642 6.577 1.00 78.06 237 LYS A C 1
ATOM 1914 O O . LYS A 1 237 ? -4.508 9.440 6.186 1.00 78.06 237 LYS A O 1
ATOM 1919 N N . ASP A 1 238 ? -3.684 7.347 6.285 1.00 75.38 238 ASP A N 1
ATOM 1920 C CA . ASP A 1 238 ? -4.717 6.716 5.459 1.00 75.38 238 ASP A CA 1
ATOM 1921 C C . ASP A 1 238 ? -4.857 5.230 5.827 1.00 75.38 238 ASP A C 1
ATOM 1923 O O . ASP A 1 238 ? -3.959 4.655 6.455 1.00 75.38 238 ASP A O 1
ATOM 1927 N N . ILE A 1 239 ? -5.963 4.611 5.420 1.00 73.50 239 ILE A N 1
ATOM 1928 C CA . ILE A 1 239 ? -6.271 3.197 5.661 1.00 73.50 239 ILE A CA 1
ATOM 1929 C C . ILE A 1 239 ? -6.403 2.462 4.330 1.00 73.50 239 ILE A C 1
ATOM 1931 O O . ILE A 1 239 ? -7.012 2.959 3.385 1.00 73.50 239 ILE A O 1
ATOM 1935 N N . LEU A 1 240 ? -5.877 1.240 4.284 1.00 68.69 240 LEU A N 1
ATOM 1936 C CA . LEU A 1 240 ? -5.945 0.339 3.143 1.00 68.69 240 LEU A CA 1
ATOM 1937 C C . LEU A 1 240 ? -6.583 -0.989 3.589 1.00 68.69 240 LEU A C 1
ATOM 1939 O O . LEU A 1 240 ? -6.006 -1.711 4.394 1.00 68.69 240 LEU A O 1
ATOM 1943 N N . TYR A 1 241 ? -7.769 -1.311 3.083 1.00 63.78 241 TYR A N 1
ATOM 1944 C CA . TYR A 1 241 ? -8.534 -2.512 3.462 1.00 63.78 241 TYR A CA 1
ATOM 1945 C C . TYR A 1 241 ? -8.302 -3.655 2.479 1.00 63.78 241 TYR A C 1
ATOM 1947 O O . TYR A 1 241 ? -8.297 -3.396 1.289 1.00 63.78 241 TYR A O 1
ATOM 1955 N N . SER A 1 242 ? -8.113 -4.897 2.918 1.00 54.62 242 SER A N 1
ATOM 1956 C CA . SER A 1 242 ? -7.890 -6.070 2.047 1.00 54.62 242 SER A CA 1
ATOM 1957 C C . SER A 1 242 ? -9.117 -6.422 1.191 1.00 54.62 242 SER A C 1
ATOM 1959 O O . SER A 1 242 ? -10.245 -6.315 1.660 1.00 54.62 242 SER A O 1
ATOM 1961 N N . ILE A 1 243 ? -8.915 -6.823 -0.076 1.00 46.97 243 ILE A N 1
ATOM 1962 C CA . ILE A 1 243 ? -9.963 -7.476 -0.890 1.00 46.97 243 ILE A CA 1
ATOM 1963 C C . ILE A 1 243 ? -10.035 -8.918 -0.410 1.00 46.97 243 ILE A C 1
ATOM 1965 O O . ILE A 1 243 ? -9.015 -9.609 -0.447 1.00 46.97 243 ILE A O 1
ATOM 1969 N N . GLN A 1 244 ? -11.215 -9.344 0.035 1.00 48.12 244 GLN A N 1
ATOM 1970 C CA . GLN A 1 244 ? -11.547 -10.757 0.213 1.00 48.12 244 GLN A CA 1
ATOM 1971 C C . GLN A 1 244 ? -12.118 -11.325 -1.082 1.00 48.12 244 GLN A C 1
ATOM 1973 O O . GLN A 1 244 ? -12.898 -10.598 -1.740 1.00 48.12 244 GLN A O 1
#

Secondary structure (DSSP, 8-state):
--SSSSSSSSSSS------------------SSEEEETTTTEEEEE-TTS-EEEE-TTS-EEEEEE-TT-HHHHH-TTEEE--TT-EEEEEEEETTEEEEEEEETTSPPPTT-EEEEEE--GGGGS--------B-S----EEE-SS-EEE-SSEEEETTTTEEEEE-TTS-EEEE-TTS-EEEEEE-TT-HHHHH-TTEEEE-TT-EEEEEEEETTEEEEEEEETTSPPPTT-EEEEEEPBP-